Protein AF-A0A7S0EVX2-F1 (afdb_monomer_lite)

Organism: NCBI:txid3032

InterPro domains:
  IPR013178 Histone acetyltransferase Rtt109/CBP [PTHR13808] (60-215)
  IPR013178 Histone acetyltransferase Rtt109/CBP [SM01250] (33-269)
  IPR031162 CBP/p300-type histone acetyltransferase domain [PS51727] (27-275)

Structure (mmCIF, N/CA/C/O backbone):
data_AF-A0A7S0EVX2-F1
#
_entry.id   AF-A0A7S0EVX2-F1
#
loop_
_atom_site.group_PDB
_atom_site.id
_atom_site.type_symbol
_atom_site.label_atom_id
_atom_site.label_alt_id
_atom_site.label_comp_id
_atom_site.label_asym_id
_atom_site.label_entity_id
_atom_site.label_seq_id
_atom_site.pdbx_PDB_ins_code
_atom_site.Cartn_x
_atom_site.Cartn_y
_atom_site.Cartn_z
_atom_site.occupancy
_atom_site.B_iso_or_equiv
_atom_site.auth_seq_id
_atom_site.auth_comp_id
_atom_site.auth_asym_id
_atom_site.auth_atom_id
_atom_site.pdbx_PDB_model_num
ATOM 1 N N . LYS A 1 1 ? 15.874 -19.652 -37.926 1.00 37.00 1 LYS A N 1
ATOM 2 C CA . LYS A 1 1 ? 15.118 -20.770 -37.304 1.00 37.00 1 LYS A CA 1
ATOM 3 C C . LYS A 1 1 ? 14.404 -20.231 -36.066 1.00 37.00 1 LYS A C 1
ATOM 5 O O . LYS A 1 1 ? 15.069 -19.951 -35.083 1.00 37.00 1 LYS A O 1
ATOM 10 N N . ARG A 1 2 ? 13.091 -19.976 -36.152 1.00 30.05 2 ARG A N 1
ATOM 11 C CA . ARG A 1 2 ? 12.267 -19.495 -35.028 1.00 30.05 2 ARG A CA 1
ATOM 12 C C . ARG A 1 2 ? 12.123 -20.627 -34.003 1.00 30.05 2 ARG A C 1
ATOM 14 O O . ARG A 1 2 ? 11.547 -21.658 -34.340 1.00 30.05 2 ARG A O 1
ATOM 21 N N . GLN A 1 3 ? 12.666 -20.455 -32.800 1.00 27.97 3 GLN A N 1
ATOM 22 C CA . GLN A 1 3 ? 12.359 -21.327 -31.665 1.00 27.97 3 GLN A CA 1
ATOM 23 C C . GLN A 1 3 ? 10.925 -21.026 -31.219 1.00 27.97 3 GLN A C 1
ATOM 25 O O . GLN A 1 3 ? 10.589 -19.882 -30.921 1.00 27.97 3 GLN A O 1
ATOM 30 N N . ARG A 1 4 ? 10.064 -22.046 -31.266 1.00 27.59 4 ARG A N 1
ATOM 31 C CA . ARG A 1 4 ? 8.703 -21.980 -30.729 1.00 27.59 4 ARG A CA 1
ATOM 32 C C . ARG A 1 4 ? 8.799 -21.914 -29.206 1.00 27.59 4 ARG A C 1
ATOM 34 O O . ARG A 1 4 ? 9.566 -22.672 -28.618 1.00 27.59 4 ARG A O 1
ATOM 41 N N . LEU A 1 5 ? 8.031 -21.011 -28.601 1.00 30.50 5 LEU A N 1
ATOM 42 C CA . LEU A 1 5 ? 7.776 -21.011 -27.162 1.00 30.50 5 LEU A CA 1
ATOM 43 C C . LEU A 1 5 ? 7.076 -22.331 -26.779 1.00 30.50 5 LEU A C 1
ATOM 45 O O . LEU A 1 5 ? 6.284 -22.828 -27.589 1.00 30.50 5 LEU A O 1
ATOM 49 N N . PRO A 1 6 ? 7.367 -22.916 -25.603 1.00 30.80 6 PRO A N 1
ATOM 50 C CA . PRO A 1 6 ? 6.694 -24.124 -25.142 1.00 30.80 6 PRO A CA 1
ATOM 51 C C . PRO A 1 6 ? 5.188 -23.881 -25.034 1.00 30.80 6 PRO A C 1
ATOM 53 O O . PRO A 1 6 ? 4.753 -22.861 -24.507 1.00 30.80 6 PRO A O 1
ATOM 56 N N . SER A 1 7 ? 4.424 -24.818 -25.585 1.00 32.25 7 SER A N 1
ATOM 57 C CA . SER A 1 7 ? 2.967 -24.894 -25.539 1.00 32.25 7 SER A CA 1
ATOM 58 C C . SER A 1 7 ? 2.434 -24.867 -24.107 1.00 32.25 7 SER A C 1
ATOM 60 O O . SER A 1 7 ? 2.988 -25.550 -23.247 1.00 32.25 7 SER A O 1
ATOM 62 N N . ASP A 1 8 ? 1.333 -24.140 -23.900 1.00 32.94 8 ASP A N 1
ATOM 63 C CA . ASP A 1 8 ? 0.489 -24.195 -22.705 1.00 32.94 8 ASP A CA 1
ATOM 64 C C . ASP A 1 8 ? 0.098 -25.649 -22.395 1.00 32.94 8 ASP A C 1
ATOM 66 O O . ASP A 1 8 ? -0.788 -26.220 -23.035 1.00 32.94 8 ASP A O 1
ATOM 70 N N . ASP A 1 9 ? 0.780 -26.262 -21.428 1.00 27.56 9 ASP A N 1
ATOM 71 C CA . ASP A 1 9 ? 0.392 -27.545 -20.851 1.00 27.56 9 ASP A CA 1
ATOM 72 C C . ASP A 1 9 ? -0.668 -27.285 -19.759 1.00 27.56 9 ASP A C 1
ATOM 74 O O . ASP A 1 9 ? -0.360 -26.648 -18.745 1.00 27.56 9 ASP A O 1
ATOM 78 N N . PRO A 1 10 ? -1.925 -27.745 -19.919 1.00 28.47 10 PRO A N 1
ATOM 79 C CA . PRO A 1 10 ? -3.000 -27.477 -18.963 1.00 28.47 10 PRO A CA 1
ATOM 80 C C . PRO A 1 10 ? -2.858 -28.235 -17.632 1.00 28.47 10 PRO A C 1
ATOM 82 O O . PRO A 1 10 ? -3.713 -28.084 -16.755 1.00 28.47 10 PRO A O 1
ATOM 85 N N . SER A 1 11 ? -1.830 -29.075 -17.472 1.00 26.28 11 SER A N 1
ATOM 86 C CA . SER A 1 11 ? -1.696 -30.012 -16.350 1.00 26.28 11 SER A CA 1
ATOM 87 C C . SER A 1 11 ? -1.104 -29.422 -15.059 1.00 26.28 11 SER A C 1
ATOM 89 O O . SER A 1 11 ? -1.197 -30.052 -14.006 1.00 26.28 11 SER A O 1
ATOM 91 N N . HIS A 1 12 ? -0.609 -28.179 -15.062 1.00 31.12 12 HIS A N 1
ATOM 92 C CA . HIS A 1 12 ? -0.180 -27.477 -13.842 1.00 31.12 12 HIS A CA 1
ATOM 93 C C . HIS A 1 12 ? -1.280 -26.576 -13.251 1.00 31.12 12 HIS A C 1
ATOM 95 O O . HIS A 1 12 ? -1.115 -25.370 -13.080 1.00 31.12 12 HIS A O 1
ATOM 101 N N . ARG A 1 13 ? -2.420 -27.168 -12.875 1.00 33.56 13 ARG A N 1
ATOM 102 C CA . ARG A 1 13 ? -3.325 -26.556 -11.889 1.00 33.56 13 ARG A CA 1
ATOM 103 C C . ARG A 1 13 ? -2.945 -27.069 -10.506 1.00 33.56 13 ARG A C 1
ATOM 105 O O . ARG A 1 13 ? -3.202 -28.222 -10.177 1.00 33.56 13 ARG A O 1
ATOM 112 N N . THR A 1 14 ? -2.321 -26.218 -9.699 1.00 31.89 14 THR A N 1
ATOM 113 C CA . THR A 1 14 ? -2.089 -26.499 -8.278 1.00 31.89 14 THR A CA 1
ATOM 114 C C . THR A 1 14 ? -3.432 -26.720 -7.567 1.00 31.89 14 THR A C 1
ATOM 116 O O . THR A 1 14 ? -4.308 -25.854 -7.674 1.00 31.89 14 THR A O 1
ATOM 119 N N . PRO A 1 15 ? -3.625 -27.840 -6.848 1.00 33.22 15 PRO A N 1
ATOM 120 C CA . PRO A 1 15 ? -4.782 -28.030 -5.987 1.00 33.22 15 PRO A CA 1
ATOM 121 C C . PRO A 1 15 ? -4.615 -27.148 -4.738 1.00 33.22 15 PRO A C 1
ATOM 123 O O . PRO A 1 15 ? -3.497 -26.964 -4.268 1.00 33.22 15 PRO A O 1
ATOM 126 N N . HIS A 1 16 ? -5.730 -26.635 -4.208 1.00 34.50 16 HIS A N 1
ATOM 127 C CA . HIS A 1 16 ? -5.878 -25.771 -3.019 1.00 34.50 16 HIS A CA 1
ATOM 128 C C . HIS A 1 16 ? -5.949 -24.245 -3.260 1.00 34.50 16 HIS A C 1
ATOM 130 O O . HIS A 1 16 ? -4.947 -23.543 -3.324 1.00 34.50 16 HIS A O 1
ATOM 136 N N . GLY A 1 17 ? -7.195 -23.741 -3.253 1.00 35.72 17 GLY A N 1
ATOM 137 C CA . GLY A 1 17 ? -7.617 -22.716 -2.285 1.00 35.72 17 GLY A CA 1
ATOM 138 C C . GLY A 1 17 ? -7.519 -21.239 -2.683 1.00 35.72 17 GLY A C 1
ATOM 139 O O . GLY A 1 17 ? -6.587 -20.563 -2.270 1.00 35.72 17 GLY A O 1
ATOM 140 N N . VAL A 1 18 ? -8.584 -20.740 -3.329 1.00 36.38 18 VAL A N 1
ATOM 141 C CA . VAL A 1 18 ? -8.911 -19.331 -3.665 1.00 36.38 18 VAL A CA 1
ATOM 142 C C . VAL A 1 18 ? -8.008 -18.698 -4.741 1.00 36.38 18 VAL A C 1
ATOM 144 O O . VAL A 1 18 ? -6.785 -18.775 -4.644 1.00 36.38 18 VAL A O 1
ATOM 147 N N . PRO A 1 19 ? -8.576 -18.072 -5.796 1.00 30.08 19 PRO A N 1
ATOM 148 C CA . PRO A 1 19 ? -7.774 -17.539 -6.893 1.00 30.08 19 PRO A CA 1
ATOM 149 C C . PRO A 1 19 ? -6.828 -16.428 -6.391 1.00 30.08 19 PRO A C 1
ATOM 151 O O . PRO A 1 19 ? -7.176 -15.733 -5.429 1.00 30.08 19 PRO A O 1
ATOM 154 N N . PRO A 1 20 ? -5.685 -16.169 -7.067 1.00 44.50 20 PRO A N 1
ATOM 155 C CA . PRO A 1 20 ? -5.014 -14.857 -6.961 1.00 44.50 20 PRO A CA 1
ATOM 156 C C . PRO A 1 20 ? -6.053 -13.755 -7.207 1.00 44.50 20 PRO A C 1
ATOM 158 O O . PRO A 1 20 ? -7.082 -14.114 -7.767 1.00 44.50 20 PRO A O 1
ATOM 161 N N . VAL A 1 21 ? -5.824 -12.479 -6.823 1.00 50.66 21 VAL A N 1
ATOM 162 C CA . VAL A 1 21 ? -6.775 -11.351 -7.047 1.00 50.66 21 VAL A CA 1
ATOM 163 C C . VAL A 1 21 ? -7.643 -11.662 -8.256 1.00 50.66 21 VAL A C 1
ATOM 165 O O . VAL A 1 21 ? -7.112 -11.712 -9.369 1.00 50.66 21 VAL A O 1
ATOM 168 N N . SER A 1 22 ? -8.896 -12.066 -8.013 1.00 47.53 22 SER A N 1
ATOM 169 C CA . SER A 1 22 ? -9.538 -12.930 -9.001 1.00 47.53 22 SER A CA 1
ATOM 170 C C . SER A 1 22 ? -9.653 -12.164 -10.304 1.00 47.53 22 SER A C 1
ATOM 172 O O . SER A 1 22 ? -9.879 -10.950 -10.304 1.00 47.53 22 SER A O 1
ATOM 174 N N . ASP A 1 23 ? -9.514 -12.857 -11.431 1.00 44.56 23 ASP A N 1
ATOM 175 C CA . ASP A 1 23 ? -9.816 -12.239 -12.718 1.00 44.56 23 ASP A CA 1
ATOM 176 C C . ASP A 1 23 ? -11.206 -11.596 -12.702 1.00 44.56 23 ASP A C 1
ATOM 178 O O . ASP A 1 23 ? -11.397 -10.624 -13.415 1.00 44.56 23 ASP A O 1
ATOM 182 N N . ALA A 1 24 ? -12.126 -12.056 -11.842 1.00 45.56 24 ALA A N 1
ATOM 183 C CA . ALA A 1 24 ? -13.415 -11.431 -11.563 1.00 45.56 24 ALA A CA 1
ATOM 184 C C . ALA A 1 24 ? -13.309 -10.092 -10.800 1.00 45.56 24 ALA A C 1
ATOM 186 O O . ALA A 1 24 ? -13.970 -9.132 -11.191 1.00 45.56 24 ALA A O 1
ATOM 187 N N . ASP A 1 25 ? -12.452 -9.974 -9.785 1.00 50.94 25 ASP A N 1
ATOM 188 C CA . ASP A 1 25 ? -12.228 -8.732 -9.022 1.00 50.94 25 ASP A CA 1
ATOM 189 C C . ASP A 1 25 ? -11.557 -7.644 -9.859 1.00 50.94 25 ASP A C 1
ATOM 191 O O . ASP A 1 25 ? -11.891 -6.462 -9.763 1.00 50.94 25 ASP A O 1
ATOM 195 N N . LEU A 1 26 ? -10.624 -8.057 -10.717 1.00 50.12 26 LEU A N 1
ATOM 196 C CA . LEU A 1 26 ? -10.004 -7.186 -11.703 1.00 50.12 26 LEU A CA 1
ATOM 197 C C . LEU A 1 26 ? -10.787 -7.157 -13.012 1.00 50.12 26 LEU A C 1
ATOM 199 O O . LEU A 1 26 ? -10.399 -6.394 -13.879 1.00 50.12 26 LEU A O 1
ATOM 203 N N . SER A 1 27 ? -11.871 -7.918 -13.203 1.00 50.50 27 SER A N 1
ATOM 204 C CA . SER A 1 27 ? -12.570 -7.986 -14.502 1.00 50.50 27 SER A CA 1
ATOM 205 C C . SER A 1 27 ? -13.135 -6.627 -14.896 1.00 50.50 27 SER A C 1
ATOM 207 O O . SER A 1 27 ? -12.994 -6.214 -16.045 1.00 50.50 27 SER A O 1
ATOM 209 N N . GLY A 1 28 ? -13.699 -5.896 -13.927 1.00 50.41 28 GLY A N 1
ATOM 210 C CA . GLY A 1 28 ? -14.176 -4.526 -14.105 1.00 50.41 28 GLY A CA 1
ATOM 211 C C . GLY A 1 28 ? -13.035 -3.573 -14.453 1.00 50.41 28 GLY A C 1
ATOM 212 O O . GLY A 1 28 ? -13.134 -2.835 -15.430 1.00 50.41 28 GLY A O 1
ATOM 213 N N . ALA A 1 29 ? -11.914 -3.669 -13.731 1.00 51.09 29 ALA A N 1
ATOM 214 C CA . ALA A 1 29 ? -10.707 -2.886 -13.985 1.00 51.09 29 ALA A CA 1
ATOM 215 C C . ALA A 1 29 ? -10.064 -3.218 -15.346 1.00 51.09 29 ALA A C 1
ATOM 217 O O . ALA A 1 29 ? -9.725 -2.323 -16.107 1.00 51.09 29 ALA A O 1
ATOM 218 N N . LYS A 1 30 ? -9.951 -4.497 -15.705 1.00 57.44 30 LYS A N 1
ATOM 219 C CA . LYS A 1 30 ? -9.418 -5.003 -16.976 1.00 57.44 30 LYS A CA 1
ATOM 220 C C . LYS A 1 30 ? -10.310 -4.571 -18.136 1.00 57.44 30 LYS A C 1
ATOM 222 O O . LYS A 1 30 ? -9.799 -4.044 -19.115 1.00 57.44 30 LYS A O 1
ATOM 227 N N . LYS A 1 31 ? -11.636 -4.692 -18.014 1.00 54.28 31 LYS A N 1
ATOM 228 C CA . LYS A 1 31 ? -12.598 -4.199 -19.016 1.00 54.28 31 LYS A CA 1
ATOM 229 C C . LYS A 1 31 ? -12.508 -2.676 -19.185 1.00 54.28 31 LYS A C 1
ATOM 231 O O . LYS A 1 31 ? -12.504 -2.194 -20.314 1.00 54.28 31 LYS A O 1
ATOM 236 N N . ALA A 1 32 ? -12.362 -1.939 -18.083 1.00 48.59 32 ALA A N 1
ATOM 237 C CA . ALA A 1 32 ? -12.129 -0.493 -18.065 1.00 48.59 32 ALA A CA 1
ATOM 238 C C . ALA A 1 32 ? -10.792 -0.083 -18.720 1.00 48.59 32 ALA A C 1
ATOM 240 O O . ALA A 1 32 ? -10.725 0.935 -19.406 1.00 48.59 32 ALA A O 1
ATOM 241 N N . LEU A 1 33 ? -9.738 -0.885 -18.550 1.00 54.66 33 LEU A N 1
ATOM 242 C CA . LEU A 1 33 ? -8.413 -0.657 -19.134 1.00 54.66 33 LEU A CA 1
ATOM 243 C C . LEU A 1 33 ? -8.339 -1.019 -20.629 1.00 54.66 33 LEU A C 1
ATOM 245 O O . LEU A 1 33 ? -7.633 -0.349 -21.380 1.00 54.66 33 LEU A O 1
ATOM 249 N N . LEU A 1 34 ? -9.072 -2.048 -21.071 1.00 58.62 34 LEU A N 1
ATOM 250 C CA . LEU A 1 34 ? -9.064 -2.553 -22.454 1.00 58.62 34 LEU A CA 1
ATOM 251 C C . LEU A 1 34 ? -9.839 -1.658 -23.443 1.00 58.62 34 LEU A C 1
ATOM 253 O O . LEU A 1 34 ? -9.576 -1.703 -24.642 1.00 58.62 34 LEU A O 1
ATOM 257 N N . GLY A 1 35 ? -10.779 -0.836 -22.963 1.00 53.28 35 GLY A N 1
ATOM 258 C CA . GLY A 1 35 ? -11.747 -0.119 -23.807 1.00 53.28 35 GLY A CA 1
ATOM 259 C C . GLY A 1 35 ? -11.313 1.225 -24.408 1.00 53.28 35 GLY A C 1
ATOM 260 O O . GLY A 1 35 ? -12.115 1.824 -25.111 1.00 53.28 35 GLY A O 1
ATOM 261 N N . ARG A 1 36 ? -10.082 1.707 -24.163 1.00 54.38 36 ARG A N 1
ATOM 262 C CA . ARG A 1 36 ? -9.626 3.087 -24.468 1.00 54.38 36 ARG A CA 1
ATOM 263 C C . ARG A 1 36 ? -10.515 4.157 -23.813 1.00 54.38 36 ARG A C 1
ATOM 265 O O . ARG A 1 36 ? -11.507 4.612 -24.364 1.00 54.38 36 ARG A O 1
ATOM 272 N N . GLY A 1 37 ? -10.120 4.593 -22.620 1.00 62.56 37 GLY A N 1
ATOM 273 C CA . GLY A 1 37 ? -10.817 5.668 -21.910 1.00 62.56 37 GLY A CA 1
ATOM 274 C C . GLY A 1 37 ? -10.415 5.789 -20.449 1.00 62.56 37 GLY A C 1
ATOM 275 O O . GLY A 1 37 ? -11.266 6.071 -19.618 1.00 62.56 37 GLY A O 1
ATOM 276 N N . GLN A 1 38 ? -9.142 5.561 -20.109 1.00 72.00 38 GLN A N 1
ATOM 277 C CA . GLN A 1 38 ? -8.666 5.603 -18.717 1.00 72.00 38 GLN A CA 1
ATOM 278 C C . GLN A 1 38 ? -9.025 6.934 -18.031 1.00 72.00 38 GLN A C 1
ATOM 280 O O . GLN A 1 38 ? -9.419 6.956 -16.867 1.00 72.00 38 GLN A O 1
ATOM 285 N N . ARG A 1 39 ? -8.979 8.040 -18.785 1.00 78.62 39 ARG A N 1
ATOM 286 C CA . ARG A 1 39 ? -9.419 9.366 -18.328 1.00 78.62 39 ARG A CA 1
ATOM 287 C C . ARG A 1 39 ? -10.935 9.476 -18.134 1.00 78.62 39 ARG A C 1
ATOM 289 O O . ARG A 1 39 ? -11.360 10.170 -17.219 1.00 78.62 39 ARG A O 1
ATOM 296 N N . ASN A 1 40 ? -11.719 8.737 -18.919 1.00 78.56 40 ASN A N 1
ATOM 297 C CA . ASN A 1 40 ? -13.186 8.694 -18.867 1.00 78.56 40 ASN A CA 1
ATOM 298 C C . ASN A 1 40 ? -13.720 7.809 -17.730 1.00 78.56 40 ASN A C 1
ATOM 300 O O . ASN A 1 40 ? -14.930 7.748 -17.518 1.00 78.56 40 ASN A O 1
ATOM 304 N N . LEU A 1 41 ? -12.845 7.096 -17.012 1.00 81.75 41 LEU A N 1
ATOM 305 C CA . LEU A 1 41 ? -13.243 6.374 -15.809 1.00 81.75 41 LEU A CA 1
ATOM 306 C C . LEU A 1 41 ? -13.769 7.351 -14.763 1.00 81.75 41 LEU A C 1
ATOM 308 O O . LEU A 1 41 ? -13.255 8.461 -14.633 1.00 81.75 41 LEU A O 1
ATOM 312 N N . PHE A 1 42 ? -14.760 6.903 -13.995 1.00 85.62 42 PHE A N 1
ATOM 313 C CA . PHE A 1 42 ? -15.374 7.698 -12.940 1.00 85.62 42 PHE A CA 1
ATOM 314 C C . PHE A 1 42 ? -14.323 8.301 -11.996 1.00 85.62 42 PHE A C 1
ATOM 316 O O . PHE A 1 42 ? -13.430 7.605 -11.501 1.00 85.62 42 PHE A O 1
ATOM 323 N N . ASP A 1 43 ? -14.447 9.602 -11.733 1.00 91.88 43 ASP A N 1
ATOM 324 C CA . ASP A 1 43 ? -13.600 10.333 -10.792 1.00 91.88 43 ASP A CA 1
ATOM 325 C C . ASP A 1 43 ? -14.026 10.047 -9.354 1.00 91.88 43 ASP A C 1
ATOM 327 O O . ASP A 1 43 ? -14.669 10.846 -8.673 1.00 91.88 43 ASP A O 1
ATOM 331 N N . HIS A 1 44 ? -13.648 8.862 -8.880 1.00 96.00 44 HIS A N 1
ATOM 332 C CA . HIS A 1 44 ? -13.860 8.488 -7.493 1.00 96.00 44 HIS A CA 1
ATOM 333 C C . HIS A 1 44 ? -13.173 9.508 -6.560 1.00 96.00 44 HIS A C 1
ATOM 335 O O . HIS A 1 44 ? -11.999 9.819 -6.781 1.00 96.00 44 HIS A O 1
ATOM 341 N N . PRO A 1 45 ? -13.819 9.971 -5.469 1.00 98.31 45 PRO A N 1
ATOM 342 C CA . PRO A 1 45 ? -13.253 10.980 -4.568 1.00 98.31 45 PRO A CA 1
ATOM 343 C C . PRO A 1 45 ? -11.841 10.662 -4.050 1.00 98.31 45 PRO A C 1
ATOM 345 O O . PRO A 1 45 ? -10.968 11.525 -4.070 1.00 98.31 45 PRO A O 1
ATOM 348 N N . LEU A 1 46 ? -11.582 9.402 -3.670 1.00 98.38 46 LEU A N 1
ATOM 349 C CA . LEU A 1 46 ? -10.229 8.931 -3.336 1.00 98.38 46 LEU A CA 1
ATOM 350 C C . LEU A 1 46 ? -9.248 9.079 -4.515 1.00 98.38 46 LEU A C 1
ATOM 352 O O . LEU A 1 46 ? -8.118 9.492 -4.305 1.00 98.38 46 LEU A O 1
ATOM 356 N N . GLY A 1 47 ? -9.653 8.770 -5.750 1.00 98.12 47 GLY A N 1
ATOM 357 C CA . GLY A 1 47 ? -8.793 8.917 -6.930 1.00 98.12 47 GLY A CA 1
ATOM 358 C C . GLY A 1 47 ? -8.434 10.379 -7.200 1.00 98.12 47 GLY A C 1
ATOM 359 O O . GLY A 1 47 ? -7.268 10.695 -7.424 1.00 98.12 47 GLY A O 1
ATOM 360 N N . VAL A 1 48 ? -9.400 11.293 -7.073 1.00 98.25 48 VAL A N 1
ATOM 361 C CA . VAL A 1 48 ? -9.158 12.744 -7.182 1.00 98.25 48 VAL A CA 1
ATOM 362 C C . VAL A 1 48 ? -8.210 13.228 -6.083 1.00 98.25 48 VAL A C 1
ATOM 364 O O . VAL A 1 48 ? -7.264 13.966 -6.356 1.00 98.25 48 VAL A O 1
ATOM 367 N N . TRP A 1 49 ? -8.429 12.789 -4.843 1.00 98.56 49 TRP A N 1
ATOM 368 C CA . TRP A 1 49 ? -7.559 13.099 -3.710 1.00 98.56 49 TRP A CA 1
ATOM 369 C C . TRP A 1 49 ? -6.120 12.619 -3.938 1.00 98.56 49 TRP A C 1
ATOM 371 O O . TRP A 1 49 ? -5.177 13.404 -3.838 1.00 98.56 49 TRP A O 1
ATOM 381 N N . LEU A 1 50 ? -5.951 11.352 -4.318 1.00 98.62 50 LEU A N 1
ATOM 382 C CA . LEU A 1 50 ? -4.643 10.762 -4.590 1.00 98.62 50 LEU A CA 1
ATOM 383 C C . LEU A 1 50 ? -3.965 11.379 -5.816 1.00 98.62 50 LEU A C 1
ATOM 385 O O . LEU A 1 50 ? -2.746 11.507 -5.823 1.00 98.62 50 LEU A O 1
ATOM 389 N N . THR A 1 51 ? -4.732 11.816 -6.817 1.00 98.50 51 THR A N 1
ATOM 390 C CA . THR A 1 51 ? -4.199 12.570 -7.961 1.00 98.50 51 THR A CA 1
ATOM 391 C C . THR A 1 51 ? -3.544 13.861 -7.491 1.00 98.50 51 THR A C 1
ATOM 393 O O . THR A 1 51 ? -2.398 14.114 -7.845 1.00 98.50 51 THR A O 1
ATOM 396 N N . LYS A 1 52 ? -4.210 14.635 -6.624 1.00 98.50 52 LYS A N 1
ATOM 397 C CA . LYS A 1 52 ? -3.631 15.866 -6.062 1.00 98.50 52 LYS A CA 1
ATOM 398 C C . LYS A 1 52 ? -2.348 15.589 -5.279 1.00 98.50 52 LYS A C 1
ATOM 400 O O . LYS A 1 52 ? -1.391 16.340 -5.415 1.00 98.50 52 LYS A O 1
ATOM 405 N N . LYS A 1 53 ? -2.315 14.510 -4.489 1.00 98.44 53 LYS A N 1
ATOM 406 C CA . LYS A 1 53 ? -1.122 14.103 -3.727 1.00 98.44 53 LYS A CA 1
ATOM 407 C C . LYS A 1 53 ? 0.032 13.703 -4.645 1.00 98.44 53 LYS A C 1
ATOM 409 O O . LYS A 1 53 ? 1.138 14.199 -4.482 1.00 98.44 53 LYS A O 1
ATOM 414 N N . ALA A 1 54 ? -0.228 12.871 -5.649 1.00 98.00 54 ALA A N 1
ATOM 415 C CA . ALA A 1 54 ? 0.781 12.457 -6.619 1.00 98.00 54 ALA A CA 1
ATOM 416 C C . ALA A 1 54 ? 1.318 13.637 -7.452 1.00 98.00 54 ALA A C 1
ATOM 418 O O . ALA A 1 54 ? 2.515 13.712 -7.722 1.00 98.00 54 ALA A O 1
ATOM 419 N N . GLN A 1 55 ? 0.456 14.601 -7.789 1.00 97.69 55 GLN A N 1
ATOM 420 C CA . GLN A 1 55 ? 0.822 15.790 -8.564 1.00 97.69 55 GLN A CA 1
ATOM 421 C C . GLN A 1 55 ? 1.711 16.794 -7.823 1.00 97.69 55 GLN A C 1
ATOM 423 O O . GLN A 1 55 ? 2.301 17.658 -8.464 1.00 97.69 55 GLN A O 1
ATOM 428 N N . GLN A 1 56 ? 1.878 16.649 -6.505 1.00 97.50 56 GLN A N 1
ATOM 429 C CA . GLN A 1 56 ? 2.911 17.372 -5.755 1.00 97.50 56 GLN A CA 1
ATOM 430 C C . GLN A 1 56 ? 4.325 16.872 -6.084 1.00 97.50 56 GLN A C 1
ATOM 432 O O . GLN A 1 56 ? 5.291 17.594 -5.861 1.00 97.50 56 GLN A O 1
ATOM 437 N N . ILE A 1 57 ? 4.442 15.647 -6.608 1.00 97.69 57 ILE A N 1
ATOM 438 C CA . ILE A 1 57 ? 5.710 15.041 -7.027 1.00 97.69 57 ILE A CA 1
ATOM 439 C C . ILE A 1 57 ? 5.912 15.218 -8.530 1.00 97.69 57 ILE A C 1
ATOM 441 O O . ILE A 1 57 ? 6.983 15.630 -8.964 1.00 97.69 57 ILE A O 1
ATOM 445 N N . THR A 1 58 ? 4.887 14.912 -9.330 1.00 95.25 58 THR A N 1
ATOM 446 C CA . THR A 1 58 ? 4.957 15.021 -10.791 1.00 95.25 58 THR A CA 1
ATOM 447 C C . THR A 1 58 ? 3.602 15.338 -11.403 1.00 95.25 58 THR A C 1
ATOM 449 O O . THR A 1 58 ? 2.603 14.682 -11.122 1.00 95.25 58 THR A O 1
ATOM 452 N N . SER A 1 59 ? 3.548 16.319 -12.302 1.00 93.62 59 SER A N 1
ATOM 453 C CA . SER A 1 59 ? 2.314 16.686 -13.012 1.00 93.62 59 SER A CA 1
ATOM 454 C C . SER A 1 59 ? 1.877 15.642 -14.048 1.00 93.62 59 SER A C 1
ATOM 456 O O . SER A 1 59 ? 0.755 15.697 -14.549 1.00 93.62 59 SER A O 1
ATOM 458 N N . SER A 1 60 ? 2.739 14.669 -14.358 1.00 93.25 60 SER A N 1
ATOM 459 C CA . SER A 1 60 ? 2.538 13.690 -15.432 1.00 93.25 60 SER A CA 1
ATOM 460 C C . SER A 1 60 ? 1.785 12.438 -14.979 1.00 93.25 60 SER A C 1
ATOM 462 O O . SER A 1 60 ? 1.967 11.373 -15.565 1.00 93.25 60 SER A O 1
ATOM 464 N N . VAL A 1 61 ? 0.952 12.525 -13.939 1.00 95.31 61 VAL A N 1
ATOM 465 C CA . VAL A 1 61 ? 0.161 11.387 -13.450 1.00 95.31 61 VAL A CA 1
ATOM 466 C C . VAL A 1 61 ? -1.265 11.767 -13.058 1.00 95.31 61 VAL A C 1
ATOM 468 O O . VAL A 1 61 ? -1.551 12.902 -12.666 1.00 95.31 61 VAL A O 1
ATOM 471 N N . PHE A 1 62 ? -2.158 10.780 -13.116 1.00 95.94 62 PHE A N 1
ATOM 472 C CA . PHE A 1 62 ? -3.470 10.805 -12.469 1.00 95.94 62 PHE A CA 1
ATOM 473 C C . PHE A 1 62 ? -3.815 9.433 -11.890 1.00 95.94 62 PHE A C 1
ATOM 475 O O . PHE A 1 62 ? -3.231 8.415 -12.258 1.00 95.94 62 PHE A O 1
ATOM 482 N N . VAL A 1 63 ? -4.768 9.396 -10.963 1.00 96.88 63 VAL A N 1
ATOM 483 C CA . VAL A 1 63 ? -5.113 8.200 -10.190 1.00 96.88 63 VAL A CA 1
ATOM 484 C C . VAL A 1 63 ? -6.591 7.885 -10.357 1.00 96.88 63 VAL A C 1
ATOM 486 O O . VAL A 1 63 ? -7.439 8.764 -10.207 1.00 96.88 63 VAL A O 1
ATOM 489 N N . LYS A 1 64 ? -6.923 6.616 -10.611 1.00 94.69 64 LYS A N 1
ATOM 490 C CA . LYS A 1 64 ? -8.313 6.140 -10.641 1.00 94.69 64 LYS A CA 1
ATOM 491 C C . LYS A 1 64 ? -8.509 4.991 -9.665 1.00 94.69 64 LYS A C 1
ATOM 493 O O . LYS A 1 64 ? -7.681 4.086 -9.571 1.00 94.69 64 LYS A O 1
ATOM 498 N N . VAL A 1 65 ? -9.649 5.008 -8.982 1.00 93.81 65 VAL A N 1
ATOM 499 C CA . VAL A 1 65 ? -10.169 3.827 -8.288 1.00 93.81 65 VAL A CA 1
ATOM 500 C C . VAL A 1 65 ? -10.967 3.038 -9.317 1.00 93.81 65 VAL A C 1
ATOM 502 O O . VAL A 1 65 ? -12.032 3.471 -9.746 1.00 93.81 65 VAL A O 1
ATOM 505 N N . VAL A 1 66 ? -10.408 1.921 -9.767 1.00 89.31 66 VAL A N 1
ATOM 506 C CA . VAL A 1 66 ? -10.955 1.107 -10.865 1.00 89.31 66 VAL A CA 1
ATOM 507 C C . VAL A 1 66 ? -11.849 -0.032 -10.376 1.00 89.31 66 VAL A C 1
ATOM 509 O O . VAL A 1 66 ? -12.543 -0.654 -11.175 1.00 89.31 66 VAL A O 1
ATOM 512 N N . ALA A 1 67 ? -11.853 -0.285 -9.068 1.00 87.94 67 ALA A N 1
ATOM 513 C CA . ALA A 1 67 ? -12.830 -1.122 -8.386 1.00 87.94 67 ALA A CA 1
ATOM 514 C C . ALA A 1 67 ? -13.053 -0.582 -6.968 1.00 87.94 67 ALA A C 1
ATOM 516 O O . ALA A 1 67 ? -12.082 -0.261 -6.285 1.00 87.94 67 ALA A O 1
ATOM 517 N N . ASP A 1 68 ? -14.312 -0.507 -6.538 1.00 91.25 68 ASP A N 1
ATOM 518 C CA . ASP A 1 68 ? -14.734 -0.262 -5.155 1.00 91.25 68 ASP A CA 1
ATOM 519 C C . ASP A 1 68 ? -15.903 -1.209 -4.862 1.00 91.25 68 ASP A C 1
ATOM 521 O O . ASP A 1 68 ? -17.027 -0.989 -5.316 1.00 91.25 68 ASP A O 1
ATOM 525 N N . VAL A 1 69 ? -15.609 -2.335 -4.212 1.00 89.31 69 VAL A N 1
ATOM 526 C CA . VAL A 1 69 ? -16.527 -3.477 -4.120 1.00 89.31 69 VAL A CA 1
ATOM 527 C C . VAL A 1 69 ? -16.650 -3.929 -2.676 1.00 89.31 69 VAL A C 1
ATOM 529 O O . VAL A 1 69 ? -15.652 -4.157 -1.999 1.00 89.31 69 VAL A O 1
ATOM 532 N N . GLN A 1 70 ? -17.879 -4.121 -2.207 1.00 90.06 70 GLN A N 1
ATOM 533 C CA . GLN A 1 70 ? -18.125 -4.754 -0.918 1.00 90.06 70 GLN A CA 1
ATOM 534 C C . GLN A 1 70 ? -18.038 -6.278 -1.051 1.00 90.06 70 GLN A C 1
ATOM 536 O O . GLN A 1 70 ? -18.714 -6.880 -1.883 1.00 90.06 70 GLN A O 1
ATOM 541 N N . LYS A 1 71 ? -17.224 -6.903 -0.204 1.00 87.50 71 LYS A N 1
ATOM 542 C CA . LYS A 1 71 ? -17.054 -8.352 -0.100 1.00 87.50 71 LYS A CA 1
ATOM 543 C C . LYS A 1 71 ? -17.468 -8.840 1.283 1.00 87.50 71 LYS A C 1
ATOM 545 O O . LYS A 1 71 ? -17.681 -8.051 2.201 1.00 87.50 71 LYS A O 1
ATOM 550 N N . LYS A 1 72 ? -17.593 -10.158 1.421 1.00 85.25 72 LYS A N 1
ATOM 551 C CA . LYS A 1 72 ? -17.781 -10.841 2.703 1.00 85.25 72 LYS A CA 1
ATOM 552 C C . LYS A 1 72 ? -16.613 -11.779 2.936 1.00 85.25 72 LYS A C 1
ATOM 554 O O . LYS A 1 72 ? -16.148 -12.415 1.990 1.00 85.25 72 LYS A O 1
ATOM 559 N N . THR A 1 73 ? -16.147 -11.867 4.174 1.00 79.31 73 THR A N 1
ATOM 560 C CA . THR A 1 73 ? -15.136 -12.859 4.538 1.00 79.31 73 THR A CA 1
ATOM 561 C C . THR A 1 73 ? -15.688 -14.269 4.334 1.00 79.31 73 THR A C 1
ATOM 563 O O . THR A 1 73 ? -16.843 -14.553 4.657 1.00 79.31 73 THR A O 1
ATOM 566 N N . GLN A 1 74 ? -14.864 -15.145 3.760 1.00 69.19 74 GLN A N 1
ATOM 567 C CA . GLN A 1 74 ? -15.161 -16.565 3.584 1.00 69.19 74 GLN A CA 1
ATOM 568 C C . GLN A 1 74 ? -14.111 -17.349 4.365 1.00 69.19 74 GLN A C 1
ATOM 570 O O . GLN A 1 74 ? -13.046 -17.665 3.841 1.00 69.19 74 GLN A O 1
ATOM 575 N N . GLN A 1 75 ? -14.381 -17.587 5.646 1.00 66.00 75 GLN A N 1
ATOM 576 C CA . GLN A 1 75 ? -13.522 -18.400 6.497 1.00 66.00 75 GLN A CA 1
ATOM 577 C C . GLN A 1 75 ? -14.400 -19.377 7.273 1.00 66.00 75 GLN A C 1
ATOM 579 O O . GLN A 1 75 ? -15.321 -18.965 7.979 1.00 66.00 75 GLN A O 1
ATOM 584 N N . GLU A 1 76 ? -14.148 -20.672 7.093 1.00 58.69 76 GLU A N 1
ATOM 585 C CA . GLU A 1 76 ? -14.898 -21.723 7.777 1.00 58.69 76 GLU A CA 1
ATOM 586 C C . GLU A 1 76 ? -14.781 -21.557 9.299 1.00 58.69 76 GLU A C 1
ATOM 588 O O . GLU A 1 76 ? -13.703 -21.290 9.830 1.00 58.69 76 GLU A O 1
ATOM 593 N N . GLY A 1 77 ? -15.911 -21.671 10.002 1.00 61.12 77 GLY A N 1
ATOM 594 C CA . GLY A 1 77 ? -15.971 -21.548 11.462 1.00 61.12 77 GLY A CA 1
ATOM 595 C C . GLY A 1 77 ? -15.952 -20.117 12.018 1.00 61.12 77 GLY A C 1
ATOM 596 O O . GLY A 1 77 ? -16.032 -19.957 13.234 1.00 61.12 77 GLY A O 1
ATOM 597 N N . ILE A 1 78 ? -15.894 -19.075 11.177 1.00 66.31 78 ILE A N 1
ATOM 598 C CA . ILE A 1 78 ? -15.962 -17.666 11.604 1.00 66.31 78 ILE A CA 1
ATOM 599 C C . ILE A 1 78 ? -17.173 -16.988 10.961 1.00 66.31 78 ILE A C 1
ATOM 601 O O . ILE A 1 78 ? -17.430 -17.138 9.768 1.00 66.31 78 ILE A O 1
ATOM 605 N N . ALA A 1 79 ? -17.918 -16.205 11.746 1.00 71.88 79 ALA A N 1
ATOM 606 C CA . ALA A 1 79 ? -19.041 -15.430 11.230 1.00 71.88 79 ALA A CA 1
ATOM 607 C C . ALA A 1 79 ? -18.582 -14.487 10.100 1.00 71.88 79 ALA A C 1
ATOM 609 O O . ALA A 1 79 ? -17.692 -13.645 10.282 1.00 71.88 79 ALA A O 1
ATOM 610 N N . SER A 1 80 ? -19.208 -14.628 8.927 1.00 79.44 80 SER A N 1
ATOM 611 C CA . SER A 1 80 ? -18.915 -13.780 7.773 1.00 79.44 80 SER A CA 1
ATOM 612 C C . SER A 1 80 ? -19.235 -12.326 8.102 1.00 79.44 80 SER A C 1
ATOM 614 O O . SER A 1 80 ? -20.314 -12.036 8.621 1.00 79.44 80 SER A O 1
ATOM 616 N N . HIS A 1 81 ? -18.349 -11.409 7.743 1.00 82.81 81 HIS A N 1
ATOM 617 C CA . HIS A 1 81 ? -18.576 -9.975 7.894 1.00 82.81 81 HIS A CA 1
ATOM 618 C C . HIS A 1 81 ? -18.175 -9.237 6.625 1.00 82.81 81 HIS A C 1
ATOM 620 O O . HIS A 1 81 ? -17.375 -9.728 5.823 1.00 82.81 81 HIS A O 1
ATOM 626 N N . ALA A 1 82 ? -18.782 -8.071 6.423 1.00 90.12 82 ALA A N 1
ATOM 627 C CA . ALA A 1 82 ? -18.521 -7.256 5.256 1.00 90.12 82 ALA A CA 1
ATOM 628 C C . ALA A 1 82 ? -17.198 -6.495 5.395 1.00 90.12 82 ALA A C 1
ATOM 630 O O . ALA A 1 82 ? -16.805 -6.076 6.483 1.00 90.12 82 ALA A O 1
ATOM 631 N N . TYR A 1 83 ? -16.530 -6.305 4.268 1.00 92.25 83 TYR A N 1
ATOM 632 C CA . TYR A 1 83 ? -15.394 -5.406 4.121 1.00 92.25 83 TYR A CA 1
ATOM 633 C C . TYR A 1 83 ? -15.400 -4.847 2.700 1.00 92.25 83 TYR A C 1
ATOM 635 O O . TYR A 1 83 ? -16.058 -5.390 1.810 1.00 92.25 83 TYR A O 1
ATOM 643 N N . ARG A 1 84 ? -14.709 -3.736 2.474 1.00 93.81 84 ARG A N 1
ATOM 644 C CA . ARG A 1 84 ? -14.672 -3.067 1.171 1.00 93.81 84 ARG A CA 1
ATOM 645 C C . ARG A 1 84 ? -13.293 -3.214 0.549 1.00 93.81 84 ARG A C 1
ATOM 647 O O . ARG A 1 84 ? -12.286 -2.955 1.193 1.00 93.81 84 ARG A O 1
ATOM 654 N N . CYS A 1 85 ? -13.250 -3.643 -0.700 1.00 92.38 85 CYS A N 1
ATOM 655 C CA . CYS A 1 85 ? -12.037 -3.781 -1.487 1.00 92.38 85 CYS A CA 1
ATOM 656 C C . CYS A 1 85 ? -11.919 -2.619 -2.459 1.00 92.38 85 CYS A C 1
ATOM 658 O O . CYS A 1 85 ? -12.888 -2.327 -3.165 1.00 92.38 85 CYS A O 1
ATOM 660 N N . LYS A 1 86 ? -10.729 -2.026 -2.571 1.00 93.56 86 LYS A N 1
ATOM 661 C CA . LYS A 1 86 ? -10.452 -1.032 -3.612 1.00 93.56 86 LYS A CA 1
ATOM 662 C C . LYS A 1 86 ? -9.231 -1.404 -4.427 1.00 93.56 86 LYS A C 1
ATOM 664 O O . LYS A 1 86 ? -8.193 -1.740 -3.867 1.00 93.56 86 LYS A O 1
ATOM 669 N N . ALA A 1 87 ? -9.354 -1.293 -5.746 1.00 91.31 87 ALA A N 1
ATOM 670 C CA . ALA A 1 87 ? -8.228 -1.333 -6.670 1.00 91.31 87 ALA A CA 1
ATOM 671 C C . ALA A 1 87 ? -7.960 0.082 -7.181 1.00 91.31 87 ALA A C 1
ATOM 673 O O . ALA A 1 87 ? -8.838 0.718 -7.768 1.00 91.31 87 ALA A O 1
ATOM 674 N N . VAL A 1 88 ? -6.749 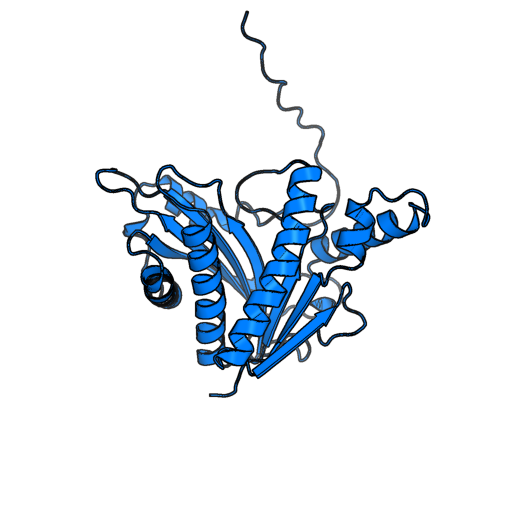0.574 -6.949 1.00 94.44 88 VAL A N 1
ATOM 675 C CA . VAL A 1 88 ? -6.307 1.924 -7.294 1.00 94.44 88 VAL A CA 1
ATOM 676 C C . VAL A 1 88 ? -5.159 1.816 -8.283 1.00 94.44 88 VAL A C 1
ATOM 678 O O . VAL A 1 88 ? -4.178 1.127 -8.017 1.00 94.44 88 VAL A O 1
ATOM 681 N N . LEU A 1 89 ? -5.273 2.503 -9.416 1.00 94.12 89 LEU A N 1
ATOM 682 C CA . LEU A 1 89 ? -4.235 2.548 -10.440 1.00 94.12 89 LEU A CA 1
ATOM 683 C C . LEU A 1 89 ? -3.766 3.982 -10.648 1.00 94.12 89 LEU A C 1
ATOM 685 O O . LEU A 1 89 ? -4.582 4.902 -10.742 1.00 94.12 89 LEU A O 1
ATOM 689 N N . VAL A 1 90 ? -2.452 4.148 -10.748 1.00 95.50 90 VAL A N 1
ATOM 690 C CA . VAL A 1 90 ? -1.812 5.396 -11.159 1.00 95.50 90 VAL A CA 1
ATOM 691 C C . VAL A 1 90 ? -1.438 5.270 -12.625 1.00 95.50 90 VAL A C 1
ATOM 693 O O . VAL A 1 90 ? -0.781 4.309 -13.034 1.00 95.50 90 VAL A O 1
ATOM 696 N N . PHE A 1 91 ? -1.862 6.251 -13.404 1.00 93.69 91 PHE A N 1
ATOM 697 C CA . PHE A 1 91 ? -1.603 6.356 -14.826 1.00 93.69 91 PHE A CA 1
ATOM 698 C C . PHE A 1 91 ? -0.588 7.459 -15.069 1.00 93.69 91 PHE A C 1
ATOM 700 O O . PHE A 1 91 ? -0.773 8.584 -14.606 1.00 93.69 91 PHE A O 1
ATOM 707 N N . ARG A 1 92 ? 0.473 7.133 -15.803 1.00 92.06 92 ARG A N 1
ATOM 708 C CA . ARG A 1 92 ? 1.464 8.077 -16.303 1.00 92.06 92 ARG A CA 1
ATOM 709 C C . ARG A 1 92 ? 1.022 8.628 -17.653 1.00 92.06 92 ARG A C 1
ATOM 711 O O . ARG A 1 92 ? 0.765 7.869 -18.590 1.00 92.06 92 ARG A O 1
ATOM 718 N N . CYS A 1 93 ? 0.985 9.948 -17.734 1.00 91.62 93 CYS A N 1
ATOM 719 C CA . CYS A 1 93 ? 0.749 10.718 -18.941 1.00 91.62 93 CYS A CA 1
ATOM 720 C C . CYS A 1 93 ? 2.061 10.896 -19.705 1.00 91.62 93 CYS A C 1
ATOM 722 O O . CYS A 1 93 ? 3.072 11.291 -19.124 1.00 91.62 93 CYS A O 1
ATOM 724 N N . PHE A 1 94 ? 2.030 10.687 -21.019 1.00 85.06 94 PHE A N 1
ATOM 725 C CA . PHE A 1 94 ? 3.161 10.988 -21.896 1.00 85.06 94 PHE A CA 1
ATOM 726 C C . PHE A 1 94 ? 2.780 12.135 -22.833 1.00 85.06 94 PHE A C 1
ATOM 728 O O . PHE A 1 94 ? 1.797 12.003 -23.571 1.00 85.06 94 PHE A O 1
ATOM 735 N N . PRO A 1 95 ? 3.520 13.259 -22.830 1.00 77.94 95 PRO A N 1
ATOM 736 C CA . PRO A 1 95 ? 3.278 14.351 -23.765 1.00 77.94 95 PRO A CA 1
ATOM 737 C C . PRO A 1 95 ? 3.255 13.848 -25.215 1.00 77.94 95 PRO A C 1
ATOM 739 O O . PRO A 1 95 ? 4.148 13.116 -25.635 1.00 77.94 95 PRO A O 1
ATOM 742 N N . GLY A 1 96 ? 2.216 14.211 -25.972 1.00 74.06 96 GLY A N 1
ATOM 743 C CA . GLY A 1 96 ? 2.054 13.800 -27.373 1.00 74.06 96 GLY A CA 1
ATOM 744 C C . GLY A 1 96 ? 1.619 12.343 -27.597 1.00 74.06 96 GLY A C 1
ATOM 745 O O . GLY A 1 96 ? 1.451 11.943 -28.746 1.00 74.06 96 GLY A O 1
ATOM 746 N N . SER A 1 97 ? 1.402 11.550 -26.540 1.00 78.50 97 SER A N 1
ATOM 747 C CA . SER A 1 97 ? 0.857 10.192 -26.657 1.00 78.50 97 SER A CA 1
ATOM 748 C C . SER A 1 97 ? -0.670 10.193 -26.718 1.00 78.50 97 SER A C 1
ATOM 750 O O . SER A 1 97 ? -1.342 10.948 -26.018 1.00 78.50 97 SER A O 1
ATOM 752 N N . VAL A 1 98 ? -1.227 9.277 -27.513 1.00 72.50 98 VAL A N 1
ATOM 753 C CA . VAL A 1 98 ? -2.677 9.015 -27.601 1.00 72.50 98 VAL A CA 1
ATOM 754 C C . VAL A 1 98 ? -3.207 8.145 -26.454 1.00 72.50 98 VAL A C 1
ATOM 756 O O . VAL A 1 98 ? -4.414 7.920 -26.361 1.00 72.50 98 VAL A O 1
ATOM 759 N N . ALA A 1 99 ? -2.323 7.619 -25.602 1.00 78.69 99 ALA A N 1
ATOM 760 C CA . ALA A 1 99 ? -2.680 6.765 -24.475 1.00 78.69 99 ALA A CA 1
ATOM 761 C C . ALA A 1 99 ? -1.758 6.987 -23.268 1.00 78.69 99 ALA A C 1
ATOM 763 O O . ALA A 1 99 ? -0.552 7.203 -23.421 1.00 78.69 99 ALA A O 1
ATOM 764 N N . ASP A 1 100 ? -2.337 6.873 -22.075 1.00 87.38 100 ASP A N 1
ATOM 765 C CA . ASP A 1 100 ? -1.616 6.855 -20.804 1.00 87.38 100 ASP A CA 1
ATOM 766 C C . ASP A 1 100 ? -1.298 5.395 -20.408 1.00 87.38 100 ASP A C 1
ATOM 768 O O . ASP A 1 100 ? -1.973 4.448 -20.841 1.00 87.38 100 ASP A O 1
ATOM 772 N N . ALA A 1 101 ? -0.253 5.191 -19.603 1.00 87.19 101 ALA A N 1
ATOM 773 C CA . ALA A 1 101 ? 0.162 3.857 -19.159 1.00 87.19 101 ALA A CA 1
ATOM 774 C C . ALA A 1 101 ? -0.002 3.700 -17.649 1.00 87.19 101 ALA A C 1
ATOM 776 O O . ALA A 1 101 ? 0.339 4.598 -16.886 1.00 87.19 101 ALA A O 1
ATOM 777 N N . VAL A 1 102 ? -0.473 2.537 -17.201 1.00 89.56 102 VAL A N 1
ATOM 778 C CA . VAL A 1 102 ? -0.462 2.210 -15.770 1.00 89.56 102 VAL A CA 1
ATOM 779 C C . VAL A 1 102 ? 0.990 2.079 -15.313 1.00 89.56 102 VAL A C 1
ATOM 781 O O . VAL A 1 102 ? 1.750 1.328 -15.919 1.00 89.56 102 VAL A O 1
ATOM 784 N N . SER A 1 103 ? 1.366 2.790 -14.250 1.00 91.06 103 SER A N 1
ATOM 785 C CA . SER A 1 103 ? 2.717 2.751 -13.675 1.00 91.06 103 SER A CA 1
ATOM 786 C C . SER A 1 103 ? 2.753 2.165 -12.263 1.00 91.06 103 SER A C 1
ATOM 788 O O . SER A 1 103 ? 3.727 1.507 -11.899 1.00 91.06 103 SER A O 1
ATOM 790 N N . ILE A 1 104 ? 1.698 2.368 -11.468 1.00 94.38 104 ILE A N 1
ATOM 791 C CA . ILE A 1 104 ? 1.580 1.888 -10.082 1.00 94.38 104 ILE A CA 1
ATOM 792 C C . ILE A 1 104 ? 0.185 1.299 -9.871 1.00 94.38 104 ILE A C 1
ATOM 794 O O . ILE A 1 104 ? -0.806 1.819 -10.387 1.00 94.38 104 ILE A O 1
ATOM 798 N N . GLY A 1 105 ? 0.106 0.228 -9.084 1.00 92.25 105 GLY A N 1
ATOM 799 C CA . GLY A 1 105 ? -1.142 -0.359 -8.615 1.00 92.25 105 GLY A CA 1
ATOM 800 C C . GLY A 1 105 ? -1.129 -0.525 -7.100 1.00 92.25 105 GLY A C 1
ATOM 801 O O . GLY A 1 105 ? -0.104 -0.875 -6.521 1.00 92.25 105 GLY A O 1
ATOM 802 N N . MET A 1 106 ? -2.270 -0.282 -6.463 1.00 94.25 106 MET A N 1
ATOM 803 C CA . MET A 1 106 ? -2.488 -0.494 -5.035 1.00 94.25 106 MET A CA 1
ATOM 804 C C . MET A 1 106 ? -3.832 -1.192 -4.828 1.00 94.25 106 MET A C 1
ATOM 806 O O . MET A 1 106 ? -4.829 -0.835 -5.457 1.00 94.25 106 MET A O 1
ATOM 810 N N . TYR A 1 107 ? -3.863 -2.178 -3.937 1.00 91.00 107 TYR A N 1
ATOM 811 C CA . TYR A 1 107 ? -5.076 -2.896 -3.567 1.00 91.00 107 TYR A CA 1
ATOM 812 C C . TYR A 1 107 ? -5.266 -2.862 -2.053 1.00 91.00 107 TYR A C 1
ATOM 814 O O . TYR A 1 107 ? -4.310 -3.077 -1.302 1.00 91.00 107 TYR A O 1
ATOM 822 N N . THR A 1 108 ? -6.482 -2.554 -1.605 1.00 95.19 108 THR A N 1
ATOM 823 C CA . THR A 1 108 ? -6.769 -2.331 -0.184 1.00 95.19 108 THR A CA 1
ATOM 824 C C . THR A 1 108 ? -8.012 -3.070 0.289 1.00 95.19 108 THR A C 1
ATOM 826 O O . THR A 1 108 ? -8.938 -3.318 -0.486 1.00 95.19 108 THR A O 1
ATOM 829 N N . HIS A 1 109 ? -8.028 -3.396 1.582 1.00 94.56 109 HIS A N 1
ATOM 830 C CA . HIS A 1 109 ? -9.189 -3.903 2.308 1.00 94.56 109 HIS A CA 1
ATOM 831 C C . HIS A 1 109 ? -9.555 -2.930 3.429 1.00 94.56 109 HIS A C 1
ATOM 833 O O . HIS A 1 109 ? -8.709 -2.557 4.232 1.00 94.56 109 HIS A O 1
ATOM 839 N N . GLU A 1 110 ? -10.811 -2.519 3.496 1.00 97.00 110 GLU A N 1
ATOM 840 C CA . GLU A 1 110 ? -11.330 -1.561 4.467 1.00 97.00 110 GLU A CA 1
ATOM 841 C C . GLU A 1 110 ? -12.406 -2.243 5.320 1.00 97.00 110 GLU A C 1
ATOM 843 O O . GLU A 1 110 ? -13.471 -2.615 4.818 1.00 97.00 110 GLU A O 1
ATOM 848 N N . TYR A 1 111 ? -12.126 -2.411 6.613 1.00 95.62 111 TYR A N 1
ATOM 849 C CA . TYR A 1 111 ? -13.044 -2.987 7.592 1.00 95.62 111 TYR A CA 1
ATOM 850 C C . TYR A 1 111 ? -13.690 -1.870 8.412 1.00 95.62 111 TYR A C 1
ATOM 852 O O . TYR A 1 111 ? -13.022 -1.173 9.180 1.00 95.62 111 TYR A O 1
ATOM 860 N N . GLY A 1 112 ? -14.997 -1.690 8.223 1.00 93.81 112 GLY A N 1
ATOM 861 C CA . GLY A 1 112 ? -15.777 -0.633 8.858 1.00 93.81 112 GLY A CA 1
ATOM 862 C C . GLY A 1 112 ? -15.964 -0.814 10.365 1.00 93.81 112 GLY A C 1
ATOM 863 O O . GLY A 1 112 ? -15.403 -1.711 11.002 1.00 93.81 112 GLY A O 1
ATOM 864 N N . MET A 1 113 ? -16.780 0.060 10.952 1.00 91.38 113 MET A N 1
ATOM 865 C CA . MET A 1 113 ? -17.104 0.006 12.383 1.00 91.38 113 MET A CA 1
ATOM 866 C C . MET A 1 113 ? -18.023 -1.170 12.750 1.00 91.38 113 MET A C 1
ATOM 868 O O . MET A 1 113 ? -18.039 -1.617 13.896 1.00 91.38 113 MET A O 1
ATOM 872 N N . ASP A 1 114 ? -18.742 -1.702 11.770 1.00 89.38 114 ASP A N 1
ATOM 873 C CA . ASP A 1 114 ? -19.599 -2.883 11.843 1.00 89.38 114 ASP A CA 1
ATOM 874 C C . ASP A 1 114 ? -18.819 -4.211 11.823 1.00 89.38 114 ASP A C 1
ATOM 876 O O . ASP A 1 114 ? -19.378 -5.260 12.144 1.00 89.38 114 ASP A O 1
ATOM 880 N N . ALA A 1 115 ? -17.521 -4.184 11.501 1.00 91.25 115 ALA A N 1
ATOM 881 C CA . ALA A 1 115 ? -16.682 -5.376 11.526 1.00 91.25 115 ALA A CA 1
ATOM 882 C C . ALA A 1 115 ? -16.455 -5.908 12.966 1.00 91.25 115 ALA A C 1
ATOM 884 O O . ALA A 1 115 ? -16.603 -5.166 13.954 1.00 91.25 115 ALA A O 1
ATOM 885 N N . PRO A 1 116 ? -16.071 -7.195 13.117 1.00 90.00 116 PRO A N 1
ATOM 886 C CA . PRO A 1 116 ? -15.725 -7.781 14.409 1.00 90.00 116 PRO A CA 1
ATOM 887 C C . PRO A 1 116 ? -14.608 -7.009 15.124 1.00 90.00 116 PRO A C 1
ATOM 889 O O . PRO A 1 116 ? -13.776 -6.392 14.451 1.00 90.00 116 PRO A O 1
ATOM 892 N N . PRO A 1 117 ? -14.525 -7.074 16.467 1.00 89.69 117 PRO A N 1
ATOM 893 C CA . PRO A 1 117 ? -13.580 -6.279 17.256 1.00 89.69 117 PRO A CA 1
ATOM 894 C C . PRO A 1 117 ? -12.126 -6.334 16.769 1.00 89.69 117 PRO A C 1
ATOM 896 O O . PRO A 1 117 ? -11.456 -5.304 16.752 1.00 89.69 117 PRO A O 1
ATOM 899 N N . GLN A 1 118 ? -11.645 -7.493 16.307 1.00 87.50 118 GLN A N 1
ATOM 900 C CA . GLN A 1 118 ? -10.278 -7.621 15.792 1.00 87.50 118 GLN A CA 1
ATOM 901 C C . GLN A 1 118 ? -10.013 -6.868 14.473 1.00 87.50 118 GLN A C 1
ATOM 903 O O . GLN A 1 118 ? -8.866 -6.519 14.202 1.00 87.50 118 GLN A O 1
ATOM 908 N N . HIS A 1 119 ? -11.036 -6.613 13.649 1.00 91.44 119 HIS A N 1
ATOM 909 C CA . HIS A 1 119 ? -10.907 -5.979 12.325 1.00 91.44 119 HIS A CA 1
ATOM 910 C C . HIS A 1 119 ? -11.468 -4.554 12.291 1.00 91.44 119 HIS A C 1
ATOM 912 O O . HIS A 1 119 ? -11.173 -3.798 11.372 1.00 91.44 119 HIS A O 1
ATOM 918 N N . ARG A 1 120 ? -12.276 -4.184 13.286 1.00 93.88 120 ARG A N 1
ATOM 919 C CA . ARG A 1 120 ? -13.016 -2.926 13.335 1.00 93.88 120 ARG A CA 1
ATOM 920 C C . ARG A 1 120 ? -12.133 -1.702 13.115 1.00 93.88 120 ARG A C 1
ATOM 922 O O . ARG A 1 120 ? -11.156 -1.499 13.834 1.00 93.88 120 ARG A O 1
ATOM 929 N N . GLY A 1 121 ? -12.528 -0.863 12.157 1.00 95.88 121 GLY A N 1
ATOM 930 C CA . GLY A 1 121 ? -11.862 0.408 11.876 1.00 95.88 121 GLY A CA 1
ATOM 931 C C . GLY A 1 121 ? -10.410 0.240 11.427 1.00 95.88 121 GLY A C 1
ATOM 932 O O . GLY A 1 121 ? -9.580 1.101 11.731 1.00 95.88 121 GLY A O 1
ATOM 933 N N . ARG A 1 122 ? -10.087 -0.868 10.749 1.00 96.56 122 ARG A N 1
ATOM 934 C CA . ARG A 1 122 ? -8.753 -1.147 10.202 1.00 96.56 122 ARG A CA 1
ATOM 935 C C . ARG A 1 122 ? -8.786 -1.150 8.680 1.00 96.56 122 ARG A C 1
ATOM 937 O O . ARG A 1 122 ? -9.672 -1.744 8.067 1.00 96.56 122 ARG A O 1
ATOM 944 N N . ALA A 1 123 ? -7.797 -0.511 8.073 1.00 97.88 123 ALA A N 1
ATOM 945 C CA . ALA A 1 123 ? -7.503 -0.676 6.659 1.00 97.88 123 ALA A CA 1
ATOM 946 C C . ALA A 1 123 ? -6.285 -1.591 6.491 1.00 97.88 123 ALA A C 1
ATOM 948 O O . ALA A 1 123 ? -5.385 -1.599 7.327 1.00 97.88 123 ALA A O 1
ATOM 949 N N . VAL A 1 124 ? -6.233 -2.331 5.392 1.00 96.56 124 VAL A N 1
ATOM 950 C CA . VAL A 1 124 ? -5.086 -3.135 4.965 1.00 96.56 124 VAL A CA 1
ATOM 951 C C . VAL A 1 124 ? -4.651 -2.620 3.608 1.00 96.56 124 VAL A C 1
ATOM 953 O O . VAL A 1 124 ? -5.479 -2.505 2.702 1.00 96.56 124 VAL A O 1
ATOM 956 N N . LEU A 1 125 ? -3.364 -2.326 3.456 1.00 95.81 125 LEU A N 1
ATOM 957 C CA . LEU A 1 125 ? -2.750 -2.225 2.138 1.00 95.81 125 LEU A CA 1
ATOM 958 C C . LEU A 1 125 ? -2.247 -3.628 1.801 1.00 95.81 125 LEU A C 1
ATOM 960 O O . LEU A 1 125 ? -1.205 -4.069 2.281 1.00 95.81 125 LEU A O 1
ATOM 964 N N . GLU A 1 126 ? -3.062 -4.339 1.030 1.00 89.44 126 GLU A N 1
ATOM 965 C CA . GLU A 1 126 ? -2.847 -5.742 0.676 1.00 89.44 126 GLU A CA 1
ATOM 966 C C . GLU A 1 126 ? -1.670 -5.880 -0.289 1.00 89.44 126 GLU A C 1
ATOM 968 O O . GLU A 1 126 ? -0.813 -6.749 -0.148 1.00 89.44 126 GLU A O 1
ATOM 973 N N . CYS A 1 127 ? -1.618 -4.990 -1.278 1.00 86.44 127 CYS A N 1
ATOM 974 C CA . CYS A 1 127 ? -0.564 -4.980 -2.273 1.00 86.44 127 CYS A CA 1
ATOM 975 C C . CYS A 1 127 ? -0.296 -3.556 -2.756 1.00 86.44 127 CYS A C 1
ATOM 977 O O . CYS A 1 127 ? -1.226 -2.773 -2.966 1.00 86.44 127 CYS A O 1
ATOM 979 N N . ILE A 1 128 ? 0.979 -3.248 -2.973 1.00 91.12 128 ILE A N 1
ATOM 980 C CA . ILE A 1 128 ? 1.421 -2.121 -3.782 1.00 91.12 128 ILE A CA 1
ATOM 981 C C . ILE A 1 128 ? 2.524 -2.605 -4.705 1.00 91.12 128 ILE A C 1
ATOM 983 O O . ILE A 1 128 ? 3.452 -3.300 -4.288 1.00 91.12 128 ILE A O 1
ATOM 987 N N . ASP A 1 129 ? 2.396 -2.261 -5.976 1.00 89.31 129 ASP A N 1
ATOM 988 C CA . ASP A 1 129 ? 3.330 -2.688 -6.996 1.00 89.31 129 ASP A CA 1
ATOM 989 C C . ASP A 1 129 ? 3.518 -1.600 -8.049 1.00 89.31 129 ASP A C 1
ATOM 991 O O . ASP A 1 129 ? 2.703 -0.685 -8.180 1.00 89.31 129 ASP A O 1
ATOM 995 N N . SER A 1 130 ? 4.588 -1.705 -8.829 1.00 89.69 130 SER A N 1
ATOM 996 C CA . SER A 1 130 ? 4.830 -0.812 -9.958 1.00 89.69 130 SER A CA 1
ATOM 997 C C . SER A 1 130 ? 5.404 -1.561 -11.156 1.00 89.69 130 SER A C 1
ATOM 999 O O . SER A 1 130 ? 6.016 -2.625 -11.014 1.00 89.69 130 SER A O 1
ATOM 1001 N N . THR A 1 131 ? 5.181 -1.019 -12.350 1.00 89.50 131 THR A N 1
ATOM 1002 C CA . THR A 1 131 ? 5.805 -1.512 -13.582 1.00 89.50 131 THR A CA 1
ATOM 1003 C C . THR A 1 131 ? 7.299 -1.175 -13.585 1.00 89.50 131 THR A C 1
ATOM 1005 O O . THR A 1 131 ? 7.759 -0.385 -12.761 1.00 89.50 131 THR A O 1
ATOM 1008 N N . PRO A 1 132 ? 8.101 -1.682 -14.532 1.00 88.25 132 PRO A N 1
ATOM 1009 C CA . PRO A 1 132 ? 9.383 -1.053 -14.838 1.00 88.25 132 PRO A CA 1
ATOM 1010 C C . PRO A 1 132 ? 9.228 0.454 -15.123 1.00 88.25 132 PRO A C 1
ATOM 1012 O O . PRO A 1 132 ? 8.128 0.936 -15.423 1.00 88.25 132 PRO A O 1
ATOM 1015 N N . LEU A 1 133 ? 10.322 1.204 -14.987 1.00 90.50 133 LEU A N 1
ATOM 1016 C CA . LEU A 1 133 ? 10.336 2.630 -15.317 1.00 90.50 133 LEU A CA 1
ATOM 1017 C C . LEU A 1 133 ? 10.072 2.820 -16.810 1.00 90.50 133 LEU A C 1
ATOM 1019 O O . LEU A 1 133 ? 10.607 2.082 -17.641 1.00 90.50 133 LEU A O 1
ATOM 1023 N N . PHE A 1 134 ? 9.251 3.811 -17.140 1.00 89.75 134 PHE A N 1
ATOM 1024 C CA . PHE A 1 134 ? 9.095 4.244 -18.521 1.00 89.75 134 PHE A CA 1
ATOM 1025 C C . PHE A 1 134 ? 10.229 5.193 -18.921 1.00 89.75 134 PHE A C 1
ATOM 1027 O O . PHE A 1 134 ? 10.889 5.798 -18.076 1.00 89.75 134 PHE A O 1
ATOM 1034 N N . ASN A 1 135 ? 10.446 5.368 -20.226 1.00 84.62 135 ASN A N 1
ATOM 1035 C CA . ASN A 1 135 ? 11.402 6.361 -20.711 1.00 84.62 135 ASN A CA 1
ATOM 1036 C C . ASN A 1 135 ? 11.009 7.762 -20.214 1.00 84.62 135 ASN A C 1
ATOM 1038 O O . ASN A 1 135 ? 9.853 8.169 -20.346 1.00 84.62 135 ASN A O 1
ATOM 1042 N N . GLY A 1 136 ? 11.976 8.491 -19.651 1.00 84.44 136 GLY A N 1
ATOM 1043 C CA . GLY A 1 136 ? 11.754 9.818 -19.068 1.00 84.44 136 GLY A CA 1
ATOM 1044 C C . GLY A 1 136 ? 11.135 9.807 -17.665 1.00 84.44 136 GLY A C 1
ATOM 1045 O O . GLY A 1 136 ? 10.738 10.858 -17.175 1.00 84.44 136 GLY A O 1
ATOM 1046 N N . GLU A 1 137 ? 11.029 8.646 -17.018 1.00 90.75 137 GLU A N 1
ATOM 1047 C CA . GLU A 1 137 ? 10.674 8.524 -15.604 1.00 90.75 137 GLU A CA 1
ATOM 1048 C C . GLU A 1 137 ? 11.922 8.214 -14.776 1.00 90.75 137 GLU A C 1
ATOM 1050 O O . GLU A 1 137 ? 12.650 7.266 -15.082 1.00 90.75 137 GLU A O 1
ATOM 1055 N N . SER A 1 138 ? 12.174 8.996 -13.723 1.00 94.12 138 SER A N 1
ATOM 1056 C CA . SER A 1 138 ? 13.291 8.728 -12.814 1.00 94.12 138 SER A CA 1
ATOM 1057 C C . SER A 1 138 ? 12.880 7.792 -11.667 1.00 94.12 138 SER A C 1
ATOM 1059 O O . SER A 1 138 ? 11.711 7.786 -11.255 1.00 94.12 138 SER A O 1
ATOM 1061 N N . PRO A 1 139 ? 13.820 7.003 -11.108 1.00 95.00 139 PRO A N 1
ATOM 1062 C CA . PRO A 1 139 ? 13.570 6.219 -9.900 1.00 95.00 139 PRO A CA 1
ATOM 1063 C C . PRO A 1 139 ? 13.045 7.068 -8.733 1.00 95.00 139 PRO A C 1
ATOM 1065 O O . PRO A 1 139 ? 12.157 6.629 -8.004 1.00 95.00 139 PRO A O 1
ATOM 1068 N N . GLU A 1 140 ? 13.553 8.292 -8.572 1.00 95.75 140 GLU A N 1
ATOM 1069 C CA . GLU A 1 140 ? 13.176 9.211 -7.496 1.00 95.75 140 GLU A CA 1
ATOM 1070 C C . GLU A 1 140 ? 11.737 9.707 -7.665 1.00 95.75 140 GLU A C 1
ATOM 1072 O O . GLU A 1 140 ? 10.975 9.708 -6.698 1.00 95.75 140 GLU A O 1
ATOM 1077 N N . GLU A 1 141 ? 11.332 10.059 -8.891 1.00 95.44 141 GLU A N 1
ATOM 1078 C CA . GLU A 1 141 ? 9.957 10.462 -9.198 1.00 95.44 141 GLU A CA 1
ATOM 1079 C C . GLU A 1 141 ? 8.981 9.310 -8.922 1.00 95.44 141 GLU A C 1
ATOM 1081 O O . GLU A 1 141 ? 7.940 9.509 -8.286 1.00 95.44 141 GLU A O 1
ATOM 1086 N N . ARG A 1 142 ? 9.338 8.081 -9.327 1.00 95.31 142 ARG A N 1
ATOM 1087 C CA . ARG A 1 142 ? 8.539 6.880 -9.052 1.00 95.31 142 ARG A CA 1
ATOM 1088 C C . ARG A 1 142 ? 8.401 6.629 -7.553 1.00 95.31 142 ARG A C 1
ATOM 1090 O O . ARG A 1 142 ? 7.290 6.400 -7.072 1.00 95.31 142 ARG A O 1
ATOM 1097 N N . GLN A 1 143 ? 9.510 6.671 -6.816 1.00 96.00 143 GLN A N 1
ATOM 1098 C CA . GLN A 1 143 ? 9.522 6.426 -5.375 1.00 96.00 143 GLN A CA 1
ATOM 1099 C C . GLN A 1 143 ? 8.752 7.507 -4.605 1.00 96.00 143 GLN A C 1
ATOM 1101 O O . GLN A 1 143 ? 8.003 7.194 -3.673 1.00 96.00 143 GLN A O 1
ATOM 1106 N N . GLY A 1 144 ? 8.906 8.771 -5.006 1.00 97.69 144 GLY A N 1
ATOM 1107 C CA . GLY A 1 144 ? 8.157 9.899 -4.461 1.00 97.69 144 GLY A CA 1
ATOM 1108 C C . GLY A 1 144 ? 6.660 9.741 -4.714 1.00 97.69 144 GLY A C 1
ATOM 1109 O O . GLY A 1 144 ? 5.869 9.847 -3.781 1.00 97.69 144 GLY A O 1
ATOM 1110 N N . THR A 1 145 ? 6.274 9.376 -5.940 1.00 97.75 145 THR A N 1
ATOM 1111 C CA . THR A 1 145 ? 4.872 9.132 -6.306 1.00 97.75 145 THR A CA 1
ATOM 1112 C C . THR A 1 145 ? 4.277 7.980 -5.493 1.00 97.75 145 THR A C 1
ATOM 1114 O O . THR A 1 145 ? 3.205 8.139 -4.918 1.00 97.75 145 THR A O 1
ATOM 1117 N N . LEU A 1 146 ? 4.979 6.846 -5.360 1.00 97.25 146 LEU A N 1
ATOM 1118 C CA . LEU A 1 146 ? 4.561 5.728 -4.496 1.00 97.25 146 LEU A CA 1
ATOM 1119 C C . LEU A 1 146 ? 4.317 6.182 -3.050 1.00 97.25 146 LEU A C 1
ATOM 1121 O O . LEU A 1 146 ? 3.300 5.838 -2.448 1.00 97.25 146 LEU A O 1
ATOM 1125 N N . THR A 1 147 ? 5.238 6.979 -2.506 1.00 98.00 147 THR A N 1
ATOM 1126 C CA . THR A 1 147 ? 5.158 7.504 -1.135 1.00 98.00 147 THR A CA 1
ATOM 1127 C C . THR A 1 147 ? 3.964 8.441 -0.967 1.00 98.00 147 THR A C 1
ATOM 1129 O O . THR A 1 147 ? 3.176 8.253 -0.042 1.00 98.00 147 THR A O 1
ATOM 1132 N N . ALA A 1 148 ? 3.759 9.368 -1.907 1.00 98.31 148 ALA A N 1
ATOM 1133 C CA . ALA A 1 148 ? 2.627 10.290 -1.905 1.00 98.31 148 ALA A CA 1
ATOM 1134 C C . ALA A 1 148 ? 1.272 9.569 -2.024 1.00 98.31 148 ALA A C 1
ATOM 1136 O O . ALA A 1 148 ? 0.301 9.977 -1.387 1.00 98.31 148 ALA A O 1
ATOM 1137 N N . ILE A 1 149 ? 1.198 8.475 -2.792 1.00 98.38 149 ILE A N 1
ATOM 1138 C CA . ILE A 1 149 ? -0.015 7.651 -2.900 1.00 98.38 149 ILE A CA 1
ATOM 1139 C C . ILE A 1 149 ? -0.336 6.963 -1.572 1.00 98.38 149 ILE A C 1
ATOM 1141 O O . ILE A 1 149 ? -1.476 7.037 -1.115 1.00 98.38 149 ILE A O 1
ATOM 1145 N N . VAL A 1 150 ? 0.643 6.318 -0.928 1.00 98.44 150 VAL A N 1
ATOM 1146 C CA . VAL A 1 150 ? 0.395 5.605 0.337 1.00 98.44 150 VAL A CA 1
ATOM 1147 C C . VAL A 1 150 ? 0.093 6.574 1.477 1.00 98.44 150 VAL A C 1
ATOM 1149 O O . VAL A 1 150 ? -0.889 6.372 2.186 1.00 98.44 150 VAL A O 1
ATOM 1152 N N . GLN A 1 151 ? 0.858 7.658 1.624 1.00 98.44 151 GLN A N 1
ATOM 1153 C CA . GLN A 1 151 ? 0.579 8.689 2.632 1.00 98.44 151 GLN A CA 1
ATOM 1154 C C . GLN A 1 151 ? -0.758 9.390 2.371 1.00 98.44 151 GLN A C 1
ATOM 1156 O O . GLN A 1 151 ? -1.560 9.554 3.287 1.00 98.44 151 GLN A O 1
ATOM 1161 N N . GLY A 1 152 ? -1.062 9.716 1.112 1.00 98.56 152 GLY A N 1
ATOM 1162 C CA . GLY A 1 152 ? -2.357 10.268 0.728 1.00 98.56 152 GLY A CA 1
ATOM 1163 C C . GLY A 1 152 ? -3.520 9.328 1.049 1.00 98.56 152 GLY A C 1
ATOM 1164 O O . GLY A 1 152 ? -4.583 9.790 1.464 1.00 98.56 152 GLY A O 1
ATOM 1165 N N . TYR A 1 153 ? -3.327 8.014 0.900 1.00 98.75 153 TYR A N 1
ATOM 1166 C CA . TYR A 1 153 ? -4.322 7.018 1.292 1.00 98.75 153 TYR A CA 1
ATOM 1167 C C . TYR A 1 153 ? -4.474 6.936 2.811 1.00 98.75 153 TYR A C 1
ATOM 1169 O O . TYR A 1 153 ? -5.606 6.882 3.281 1.00 98.75 153 TYR A O 1
ATOM 1177 N N . ILE A 1 154 ? -3.372 6.993 3.569 1.00 98.69 154 ILE A N 1
ATOM 1178 C CA . ILE A 1 154 ? -3.389 7.067 5.036 1.00 98.69 154 ILE A CA 1
ATOM 1179 C C . ILE A 1 154 ? -4.233 8.259 5.500 1.00 98.69 154 ILE A C 1
ATOM 1181 O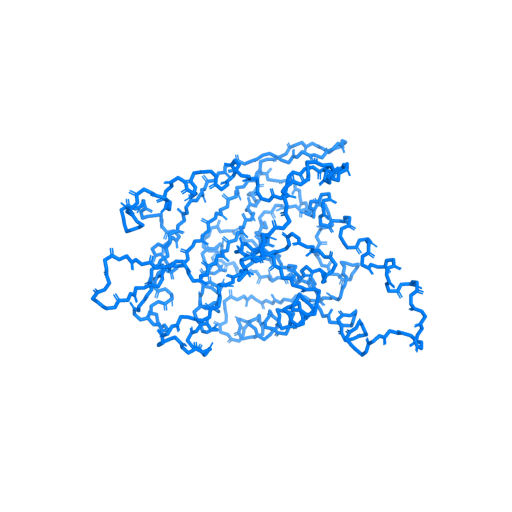 O . ILE A 1 154 ? -5.184 8.078 6.252 1.00 98.69 154 ILE A O 1
ATOM 1185 N N . GLU A 1 155 ? -3.954 9.461 4.995 1.00 98.44 155 GLU A N 1
ATOM 1186 C CA . GLU A 1 155 ? -4.746 10.653 5.319 1.00 98.44 155 GLU A CA 1
ATOM 1187 C C . GLU A 1 155 ? -6.230 10.471 4.960 1.00 98.44 155 GLU A C 1
ATOM 1189 O O . GLU A 1 155 ? -7.118 10.857 5.722 1.00 98.44 155 GLU A O 1
ATOM 1194 N N . TRP A 1 156 ? -6.517 9.843 3.814 1.00 98.56 156 TRP A N 1
ATOM 1195 C CA . TRP A 1 156 ? -7.885 9.574 3.383 1.00 98.56 156 TRP A CA 1
ATOM 1196 C C . TRP A 1 156 ? -8.643 8.668 4.354 1.00 98.56 156 TRP A C 1
ATOM 1198 O O . TRP A 1 156 ? -9.764 8.993 4.742 1.00 98.56 156 TRP A O 1
ATOM 1208 N N . ILE A 1 157 ? -8.065 7.531 4.745 1.00 98.31 157 ILE A N 1
ATOM 1209 C CA . ILE A 1 157 ? -8.728 6.605 5.671 1.00 98.31 157 ILE A CA 1
ATOM 1210 C C . ILE A 1 157 ? -8.837 7.203 7.078 1.00 98.31 157 ILE A C 1
ATOM 1212 O O . ILE A 1 157 ? -9.849 6.988 7.741 1.00 98.31 157 ILE A O 1
ATOM 1216 N N . THR A 1 158 ? -7.883 8.039 7.494 1.00 98.38 158 THR A N 1
ATOM 1217 C CA . THR A 1 158 ? -7.989 8.831 8.725 1.00 98.38 158 THR A CA 1
ATOM 1218 C C . THR A 1 158 ? -9.225 9.739 8.681 1.00 98.38 158 THR A C 1
ATOM 1220 O O . THR A 1 158 ? -10.061 9.679 9.580 1.00 98.38 158 THR A O 1
ATOM 1223 N N . MET A 1 159 ? -9.440 10.477 7.581 1.00 97.75 159 MET A N 1
ATOM 1224 C CA . MET A 1 159 ? -10.664 11.275 7.356 1.00 97.75 159 MET A CA 1
ATOM 1225 C C . MET A 1 159 ? -11.954 10.448 7.315 1.00 97.75 159 MET A C 1
ATOM 1227 O O . MET A 1 159 ? -13.038 10.976 7.552 1.00 97.75 159 MET A O 1
ATOM 1231 N N . LYS A 1 160 ? -11.864 9.153 7.004 1.00 97.06 160 LYS A N 1
ATOM 1232 C CA . LYS A 1 160 ? -13.000 8.222 7.043 1.00 97.06 160 LYS A CA 1
ATOM 1233 C C . LYS A 1 160 ? -13.207 7.568 8.413 1.00 97.06 160 LYS A C 1
ATOM 1235 O O . LYS A 1 160 ? -14.119 6.756 8.540 1.00 97.06 160 LYS A O 1
ATOM 1240 N N . GLY A 1 161 ? -12.415 7.931 9.423 1.00 97.00 161 GLY A N 1
ATOM 1241 C CA . GLY A 1 161 ? -12.556 7.444 10.795 1.00 97.00 161 GLY A CA 1
ATOM 1242 C C . GLY A 1 161 ? -11.901 6.087 11.055 1.00 97.00 161 GLY A C 1
ATOM 1243 O O . GLY A 1 161 ? -12.222 5.436 12.049 1.00 97.00 161 GLY A O 1
ATOM 1244 N N . PHE A 1 162 ? -10.997 5.633 10.181 1.00 98.06 162 PHE A N 1
ATOM 1245 C CA . PHE A 1 162 ? -10.188 4.449 10.464 1.00 98.06 162 PHE A CA 1
ATOM 1246 C C . PHE A 1 162 ? -9.169 4.757 11.564 1.00 98.06 162 PHE A C 1
ATOM 1248 O O . PHE A 1 162 ? -8.656 5.865 11.674 1.00 98.06 162 PHE A O 1
ATOM 1255 N N . SER A 1 163 ? -8.857 3.746 12.370 1.00 97.44 163 SER A N 1
ATOM 1256 C CA . SER A 1 163 ? -7.928 3.848 13.503 1.00 97.44 163 SER A CA 1
ATOM 1257 C C . SER A 1 163 ? -6.528 3.324 13.190 1.00 97.44 163 SER A C 1
ATOM 1259 O O . SER A 1 163 ? -5.570 3.667 13.883 1.00 97.44 163 SER A O 1
ATOM 1261 N N . SER A 1 164 ? -6.391 2.471 12.171 1.00 98.00 164 SER A N 1
ATOM 1262 C CA . SER A 1 164 ? -5.104 1.878 11.805 1.00 98.00 164 SER A CA 1
ATOM 1263 C C . SER A 1 164 ? -5.004 1.494 10.331 1.00 98.00 164 SER A C 1
ATOM 1265 O O . SER A 1 164 ? -6.007 1.166 9.687 1.00 98.00 164 SER A O 1
ATOM 1267 N N . LEU A 1 165 ? -3.767 1.495 9.827 1.00 98.56 165 LEU A N 1
ATOM 1268 C CA . LEU A 1 165 ? -3.374 0.865 8.569 1.00 98.56 165 LEU A CA 1
ATOM 1269 C C . LEU A 1 165 ? -2.443 -0.316 8.857 1.00 98.56 165 LEU A C 1
ATOM 1271 O O . LEU A 1 165 ? -1.448 -0.183 9.568 1.00 98.56 165 LEU A O 1
ATOM 1275 N N . LEU A 1 166 ? -2.757 -1.462 8.270 1.00 98.25 166 LEU A N 1
ATOM 1276 C CA . LEU A 1 166 ? -1.984 -2.691 8.361 1.00 98.25 166 LEU A CA 1
ATOM 1277 C C . LEU A 1 166 ? -1.217 -2.898 7.055 1.00 98.25 166 LEU A C 1
ATOM 1279 O O . LEU A 1 166 ? -1.812 -2.873 5.975 1.00 98.25 166 LEU A O 1
ATOM 1283 N N . LEU A 1 167 ? 0.097 -3.100 7.158 1.00 97.75 167 LEU A N 1
ATOM 1284 C CA . LEU A 1 167 ? 0.965 -3.391 6.017 1.00 97.75 167 LEU A CA 1
ATOM 1285 C C . LEU A 1 167 ? 1.639 -4.744 6.222 1.00 97.75 167 LEU A C 1
ATOM 1287 O O . LEU A 1 167 ? 2.127 -5.047 7.315 1.00 97.75 167 LEU A O 1
ATOM 1291 N N . ARG A 1 168 ? 1.728 -5.518 5.143 1.00 94.56 168 ARG A N 1
ATOM 1292 C CA . ARG A 1 168 ? 2.513 -6.749 5.087 1.00 94.56 168 ARG A CA 1
ATOM 1293 C C . ARG A 1 168 ? 3.503 -6.678 3.934 1.00 94.56 168 ARG A C 1
ATOM 1295 O O . ARG A 1 168 ? 3.176 -6.197 2.853 1.00 94.56 168 ARG A O 1
ATOM 1302 N N . VAL A 1 169 ? 4.705 -7.186 4.162 1.00 94.75 169 VAL A N 1
ATOM 1303 C CA . VAL A 1 169 ? 5.699 -7.483 3.133 1.00 94.75 169 VAL A CA 1
ATOM 1304 C C . VAL A 1 169 ? 5.582 -8.970 2.805 1.00 94.75 169 VAL A C 1
ATOM 1306 O O . VAL A 1 169 ? 5.970 -9.802 3.634 1.00 94.75 169 VAL A O 1
ATOM 1309 N N . PRO A 1 170 ? 5.059 -9.332 1.621 1.00 91.25 170 PRO A N 1
ATOM 1310 C CA . PRO A 1 170 ? 4.937 -10.728 1.237 1.00 91.25 170 PRO A CA 1
ATOM 1311 C C . PRO A 1 170 ? 6.308 -11.420 1.222 1.00 91.25 170 PRO A C 1
ATOM 1313 O O . PRO A 1 170 ? 7.307 -10.814 0.800 1.00 91.25 170 PRO A O 1
ATOM 1316 N N . PRO A 1 171 ? 6.392 -12.681 1.681 1.00 90.62 171 PRO A N 1
ATOM 1317 C CA . PRO A 1 171 ? 7.634 -13.429 1.631 1.00 90.62 171 PRO A CA 1
ATOM 1318 C C . PRO A 1 171 ? 8.031 -13.675 0.166 1.00 90.62 171 PRO A C 1
ATOM 1320 O O . PRO A 1 171 ? 7.156 -13.856 -0.681 1.00 90.62 171 PRO A O 1
ATOM 1323 N N . PRO A 1 172 ? 9.333 -13.767 -0.161 1.00 86.12 172 PRO A N 1
ATOM 1324 C CA . PRO A 1 172 ? 9.784 -14.019 -1.535 1.00 86.12 172 PRO A CA 1
ATOM 1325 C C . PRO A 1 172 ? 9.262 -15.333 -2.141 1.00 86.12 172 PRO A C 1
ATOM 1327 O O . PRO A 1 172 ? 9.262 -15.508 -3.361 1.00 86.12 172 PRO A O 1
ATOM 1330 N N . THR A 1 173 ? 8.830 -16.277 -1.303 1.00 83.19 173 THR A N 1
ATOM 1331 C CA . THR A 1 173 ? 8.208 -17.542 -1.713 1.00 83.19 173 THR A CA 1
ATOM 1332 C C . THR A 1 173 ? 6.803 -17.361 -2.287 1.00 83.19 173 THR A C 1
ATOM 1334 O O . THR A 1 173 ? 6.339 -18.239 -3.009 1.00 83.19 173 THR A O 1
ATOM 1337 N N . ASP A 1 174 ? 6.145 -16.228 -2.036 1.00 84.94 174 ASP A N 1
ATOM 1338 C CA . ASP A 1 174 ? 4.826 -15.931 -2.585 1.00 84.94 174 ASP A CA 1
ATOM 1339 C C . ASP A 1 174 ? 4.933 -15.437 -4.038 1.00 84.94 174 ASP A C 1
ATOM 1341 O O . ASP A 1 174 ? 5.233 -14.275 -4.318 1.00 84.94 174 ASP A O 1
ATOM 1345 N N . SER A 1 175 ? 4.684 -16.330 -4.998 1.00 77.00 175 SER A N 1
ATOM 1346 C CA . SER A 1 175 ? 4.736 -16.006 -6.430 1.00 77.00 175 SER A CA 1
ATOM 1347 C C . SER A 1 175 ? 3.596 -15.103 -6.906 1.00 77.00 175 SER A C 1
ATOM 1349 O O . SER A 1 175 ? 3.685 -14.552 -8.001 1.00 77.00 175 SER A O 1
ATOM 1351 N N . ASN A 1 176 ? 2.545 -14.941 -6.102 1.00 74.94 176 ASN A N 1
ATOM 1352 C CA . ASN A 1 176 ? 1.316 -14.235 -6.465 1.00 74.94 176 ASN A CA 1
ATOM 1353 C C . ASN A 1 176 ? 1.226 -12.846 -5.795 1.00 74.94 176 ASN A C 1
ATOM 1355 O O . ASN A 1 176 ? 0.167 -12.220 -5.770 1.00 74.94 176 ASN A O 1
ATOM 1359 N N . ALA A 1 177 ? 2.317 -12.377 -5.183 1.00 75.50 177 ALA A N 1
ATOM 1360 C CA . ALA A 1 177 ? 2.377 -11.131 -4.417 1.00 75.50 177 ALA A CA 1
ATOM 1361 C C . ALA A 1 177 ? 2.434 -9.846 -5.271 1.00 75.50 177 ALA A C 1
ATOM 1363 O O . ALA A 1 177 ? 2.371 -8.747 -4.722 1.00 75.50 177 ALA A O 1
ATOM 1364 N N . HIS A 1 178 ? 2.585 -9.966 -6.593 1.00 74.44 178 HIS A N 1
ATOM 1365 C CA . HIS A 1 178 ? 2.804 -8.847 -7.517 1.00 74.44 178 HIS A CA 1
ATOM 1366 C C . HIS A 1 178 ? 1.617 -8.665 -8.468 1.00 74.44 178 HIS A C 1
ATOM 1368 O O . HIS A 1 178 ? 1.005 -9.648 -8.884 1.00 74.44 178 HIS A O 1
ATOM 1374 N N . LEU A 1 179 ? 1.304 -7.415 -8.828 1.00 73.56 179 LEU A N 1
ATOM 1375 C CA . LEU A 1 179 ? 0.115 -7.077 -9.624 1.00 73.56 179 LEU A CA 1
ATOM 1376 C C . LEU A 1 179 ? 0.357 -7.176 -11.131 1.00 73.56 179 LEU A C 1
ATOM 1378 O O . LEU A 1 179 ? -0.555 -7.541 -11.867 1.00 73.56 179 LEU A O 1
ATOM 1382 N N . PHE A 1 180 ? 1.551 -6.806 -11.602 1.00 73.62 180 PHE A N 1
ATOM 1383 C CA . PHE A 1 180 ? 1.774 -6.581 -13.036 1.00 73.62 180 PHE A CA 1
ATOM 1384 C C . PHE A 1 180 ? 2.331 -7.792 -13.774 1.00 73.62 180 PHE A C 1
ATOM 1386 O O . PHE A 1 180 ? 1.748 -8.236 -14.760 1.00 73.62 180 PHE A O 1
ATOM 1393 N N . SER A 1 181 ? 3.462 -8.318 -13.302 1.00 72.69 181 SER A N 1
ATOM 1394 C CA . SER A 1 181 ? 4.161 -9.416 -13.968 1.00 72.69 181 SER A CA 1
ATOM 1395 C C . SER A 1 181 ? 4.743 -10.383 -12.943 1.00 72.69 181 SER A C 1
ATOM 1397 O O . SER A 1 181 ? 5.267 -9.930 -11.917 1.00 72.69 181 SER A O 1
ATOM 1399 N N . PRO A 1 182 ? 4.740 -11.698 -13.232 1.00 75.75 182 PRO A N 1
ATOM 1400 C CA . PRO A 1 182 ? 5.520 -12.660 -12.472 1.00 75.75 182 PRO A CA 1
ATOM 1401 C C . PRO A 1 182 ? 6.991 -12.248 -12.424 1.00 75.75 182 PRO A C 1
ATOM 1403 O O . PRO A 1 182 ? 7.555 -11.742 -13.395 1.00 75.75 182 PRO A O 1
ATOM 1406 N N . ARG A 1 183 ? 7.622 -12.479 -11.277 1.00 78.69 183 ARG A N 1
ATOM 1407 C CA . ARG A 1 183 ? 9.027 -12.140 -11.029 1.00 78.69 183 ARG A CA 1
ATOM 1408 C C . ARG A 1 183 ? 9.793 -13.402 -10.691 1.00 78.69 183 ARG A C 1
ATOM 1410 O O . ARG A 1 183 ? 9.251 -14.261 -9.996 1.00 78.69 183 ARG A O 1
ATOM 1417 N N . SER A 1 184 ? 11.045 -13.510 -11.133 1.00 85.88 184 SER A N 1
ATOM 1418 C CA . SER A 1 184 ? 11.935 -14.575 -10.659 1.00 85.88 184 SER A CA 1
ATOM 1419 C C . SER A 1 184 ? 12.146 -14.463 -9.145 1.00 85.88 184 SER A C 1
ATOM 1421 O O . SER A 1 184 ? 11.958 -13.392 -8.561 1.00 85.88 184 SER A O 1
ATOM 1423 N N . ILE A 1 185 ? 12.539 -15.562 -8.497 1.00 83.25 185 ILE A N 1
ATOM 1424 C CA . ILE A 1 185 ? 12.742 -15.596 -7.041 1.00 83.25 185 ILE A CA 1
ATOM 1425 C C . ILE A 1 185 ? 13.741 -14.529 -6.562 1.00 83.25 185 ILE A C 1
ATOM 1427 O O . ILE A 1 185 ? 13.464 -13.851 -5.577 1.00 83.25 185 ILE A O 1
ATOM 1431 N N . ASP A 1 186 ? 14.834 -14.295 -7.296 1.00 84.06 186 ASP A N 1
ATOM 1432 C CA . ASP A 1 186 ? 15.840 -13.281 -6.948 1.00 84.06 186 ASP A CA 1
ATOM 1433 C C . ASP A 1 186 ? 15.285 -11.855 -7.004 1.00 84.06 186 ASP A C 1
ATOM 1435 O O . ASP A 1 186 ? 15.617 -11.005 -6.174 1.00 84.06 186 ASP A O 1
ATOM 1439 N N . VAL A 1 187 ? 14.413 -11.577 -7.977 1.00 85.50 187 VAL A N 1
ATOM 1440 C CA . VAL A 1 187 ? 13.759 -10.270 -8.091 1.00 85.50 187 VAL A CA 1
ATOM 1441 C C . VAL A 1 187 ? 12.737 -10.096 -6.968 1.00 85.50 187 VAL A C 1
ATOM 1443 O O . VAL A 1 187 ? 12.684 -9.022 -6.370 1.00 85.50 187 VAL A O 1
ATOM 1446 N N . ARG A 1 188 ? 11.970 -11.143 -6.622 1.00 87.50 188 ARG A N 1
ATOM 1447 C CA . ARG A 1 188 ? 11.050 -11.109 -5.468 1.00 87.50 188 ARG A CA 1
ATOM 1448 C C . ARG A 1 188 ? 11.802 -10.881 -4.165 1.00 87.50 188 ARG A C 1
ATOM 1450 O O . ARG A 1 188 ? 11.379 -10.074 -3.350 1.00 87.50 188 ARG A O 1
ATOM 1457 N N . PHE A 1 189 ? 12.957 -11.516 -4.014 1.00 88.44 189 PHE A N 1
ATOM 1458 C CA . PHE A 1 189 ? 13.818 -11.342 -2.858 1.00 88.44 189 PHE A CA 1
ATOM 1459 C C . PHE A 1 189 ? 14.240 -9.874 -2.661 1.00 88.44 189 PHE A C 1
ATOM 1461 O O . PHE A 1 189 ? 14.015 -9.289 -1.598 1.00 88.44 189 PHE A O 1
ATOM 1468 N N . LYS A 1 190 ? 14.789 -9.250 -3.713 1.00 89.25 190 LYS A N 1
ATOM 1469 C CA . LYS A 1 190 ? 15.166 -7.826 -3.695 1.00 89.25 190 LYS A CA 1
ATOM 1470 C C . LYS A 1 190 ? 13.956 -6.922 -3.448 1.00 89.25 190 LYS A C 1
ATOM 1472 O O . LYS A 1 190 ? 14.064 -5.964 -2.686 1.00 89.25 190 LYS A O 1
ATOM 1477 N N . ALA A 1 191 ? 12.810 -7.242 -4.053 1.00 88.94 191 ALA A N 1
ATOM 1478 C CA . ALA A 1 191 ? 11.575 -6.485 -3.884 1.00 88.94 191 ALA A CA 1
ATOM 1479 C C . ALA A 1 191 ? 11.061 -6.527 -2.436 1.00 88.94 191 ALA A C 1
ATOM 1481 O O . ALA A 1 191 ? 10.741 -5.473 -1.896 1.00 88.94 191 ALA A O 1
ATOM 1482 N N . SER A 1 192 ? 11.036 -7.695 -1.784 1.00 91.50 192 SER A N 1
ATOM 1483 C CA . SER A 1 192 ? 10.591 -7.814 -0.388 1.00 91.50 192 SER A CA 1
ATOM 1484 C C . SER A 1 192 ? 11.507 -7.044 0.570 1.00 91.50 192 SER A C 1
ATOM 1486 O O . SER A 1 192 ? 11.010 -6.298 1.411 1.00 91.50 192 SER A O 1
ATOM 1488 N N . LEU A 1 193 ? 12.836 -7.143 0.418 1.00 92.31 193 LEU A N 1
ATOM 1489 C CA . LEU A 1 193 ? 13.772 -6.355 1.237 1.00 92.31 193 LEU A CA 1
ATOM 1490 C C . LEU A 1 193 ? 13.597 -4.850 1.031 1.00 92.31 193 LEU A C 1
ATOM 1492 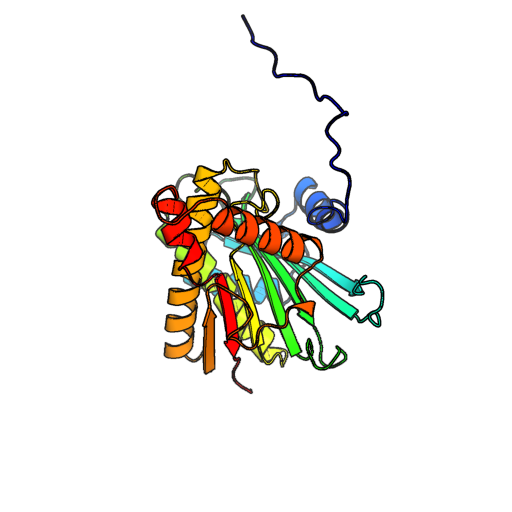O O . LEU A 1 193 ? 13.569 -4.085 1.997 1.00 92.31 193 LEU A O 1
ATOM 1496 N N . HIS A 1 194 ? 13.481 -4.424 -0.227 1.00 93.25 194 HIS A N 1
ATOM 1497 C CA . HIS A 1 194 ? 13.278 -3.022 -0.552 1.00 93.25 194 HIS A CA 1
ATOM 1498 C C . HIS A 1 194 ? 11.960 -2.502 0.035 1.00 93.25 194 HIS A C 1
ATOM 1500 O O . HIS A 1 194 ? 11.951 -1.443 0.659 1.00 93.25 194 HIS A O 1
ATOM 1506 N N . LEU A 1 195 ? 10.870 -3.264 -0.104 1.00 95.00 195 LEU A N 1
ATOM 1507 C CA . LEU A 1 195 ? 9.553 -2.904 0.417 1.00 95.00 195 LEU A CA 1
ATOM 1508 C C . LEU A 1 195 ? 9.565 -2.785 1.947 1.00 95.00 195 LEU A C 1
ATOM 1510 O O . LEU A 1 195 ? 9.061 -1.799 2.475 1.00 95.00 195 LEU A O 1
ATOM 1514 N N . ALA A 1 196 ? 10.204 -3.724 2.652 1.00 95.62 196 ALA A N 1
ATOM 1515 C CA . ALA A 1 196 ? 10.371 -3.670 4.106 1.00 95.62 196 ALA A CA 1
ATOM 1516 C C . ALA A 1 196 ? 11.098 -2.396 4.565 1.00 95.62 196 ALA A C 1
ATOM 1518 O O . ALA A 1 196 ? 10.638 -1.691 5.468 1.00 95.62 196 ALA A O 1
ATOM 1519 N N . GLN A 1 197 ? 12.221 -2.067 3.920 1.00 96.19 197 GLN A N 1
ATOM 1520 C CA . GLN A 1 197 ? 12.980 -0.856 4.234 1.00 96.19 197 GLN A CA 1
ATOM 1521 C C . GLN A 1 197 ? 12.202 0.414 3.896 1.00 96.19 197 GLN A C 1
ATOM 1523 O O . GLN A 1 197 ? 12.241 1.386 4.651 1.00 96.19 197 GLN A O 1
ATOM 1528 N N . TRP A 1 198 ? 11.507 0.422 2.759 1.00 97.12 198 TRP A N 1
ATOM 1529 C CA . TRP A 1 198 ? 10.722 1.571 2.344 1.00 97.12 198 TRP A CA 1
ATOM 1530 C C . TRP A 1 198 ? 9.526 1.809 3.264 1.00 97.12 198 TRP A C 1
ATOM 1532 O O . TRP A 1 198 ? 9.356 2.945 3.692 1.00 97.12 198 TRP A O 1
ATOM 1542 N N . TYR A 1 199 ? 8.762 0.778 3.644 1.00 98.19 199 TYR A N 1
ATOM 1543 C CA . TYR A 1 199 ? 7.677 0.925 4.619 1.00 98.19 199 TYR A CA 1
ATOM 1544 C C . TYR A 1 199 ? 8.172 1.511 5.931 1.00 98.19 199 TYR A C 1
ATOM 1546 O O . TYR A 1 199 ? 7.577 2.468 6.416 1.00 98.19 199 TYR A O 1
ATOM 1554 N N . LYS A 1 200 ? 9.290 1.009 6.467 1.00 97.81 200 LYS A N 1
ATOM 1555 C CA . LYS A 1 200 ? 9.873 1.564 7.691 1.00 97.81 200 LYS A CA 1
ATOM 1556 C C . LYS A 1 200 ? 10.181 3.060 7.540 1.00 97.81 200 LYS A C 1
ATOM 1558 O O . LYS A 1 200 ? 9.650 3.858 8.303 1.00 97.81 200 LYS A O 1
ATOM 1563 N N . ARG A 1 201 ? 10.953 3.449 6.515 1.00 98.00 201 ARG A N 1
ATOM 1564 C CA . ARG A 1 201 ? 11.317 4.861 6.276 1.00 98.00 201 ARG A CA 1
ATOM 1565 C C . ARG A 1 201 ? 10.098 5.751 6.026 1.00 98.00 201 ARG A C 1
ATOM 1567 O O . ARG A 1 201 ? 10.047 6.876 6.510 1.00 98.00 201 ARG A O 1
ATOM 1574 N N . MET A 1 202 ? 9.122 5.257 5.265 1.00 98.19 202 MET A N 1
ATOM 1575 C CA . MET A 1 202 ? 7.894 5.986 4.950 1.00 98.19 202 MET A CA 1
ATOM 1576 C C . MET A 1 202 ? 7.046 6.206 6.204 1.00 98.19 202 MET A C 1
ATOM 1578 O O . MET A 1 202 ? 6.568 7.319 6.418 1.00 98.19 202 MET A O 1
ATOM 1582 N N . LEU A 1 203 ? 6.892 5.194 7.063 1.00 98.56 203 LEU A N 1
ATOM 1583 C CA . LEU A 1 203 ? 6.154 5.327 8.319 1.00 98.56 203 LEU A CA 1
ATOM 1584 C C . LEU A 1 203 ? 6.886 6.233 9.317 1.00 98.56 203 LEU A C 1
ATOM 1586 O O . LEU A 1 203 ? 6.244 7.086 9.919 1.00 98.56 203 LEU A O 1
ATOM 1590 N N . GLU A 1 204 ? 8.213 6.131 9.438 1.00 98.44 204 GLU A N 1
ATOM 1591 C CA . GLU A 1 204 ? 9.025 7.055 10.251 1.00 98.44 204 GLU A CA 1
ATOM 1592 C C . GLU A 1 204 ? 8.836 8.509 9.811 1.00 98.44 204 GLU A C 1
ATOM 1594 O O . GLU A 1 204 ? 8.526 9.373 10.630 1.00 98.44 204 GLU A O 1
ATOM 1599 N N . ALA A 1 205 ? 8.943 8.779 8.507 1.00 98.00 205 ALA A N 1
ATOM 1600 C CA . ALA A 1 205 ? 8.683 10.107 7.964 1.00 98.00 205 ALA A CA 1
ATOM 1601 C C . ALA A 1 205 ? 7.238 10.559 8.231 1.00 98.00 205 ALA A C 1
ATOM 1603 O O . ALA A 1 205 ? 7.020 11.715 8.581 1.00 98.00 205 ALA A O 1
ATOM 1604 N N . SER A 1 206 ? 6.266 9.648 8.120 1.00 98.31 206 SER A N 1
ATOM 1605 C CA . SER A 1 206 ? 4.842 9.929 8.354 1.00 98.31 206 SER A CA 1
ATOM 1606 C C . SER A 1 206 ? 4.533 10.289 9.809 1.00 98.31 206 SER A C 1
ATOM 1608 O O . SER A 1 206 ? 3.657 11.120 10.036 1.00 98.31 206 SER A O 1
ATOM 1610 N N . VAL A 1 207 ? 5.250 9.713 10.784 1.00 98.56 207 VAL A N 1
ATOM 1611 C CA . VAL A 1 207 ? 5.173 10.139 12.195 1.00 98.56 207 VAL A CA 1
ATOM 1612 C C . VAL A 1 207 ? 5.673 11.576 12.331 1.00 98.56 207 VAL A C 1
ATOM 1614 O O . VAL A 1 207 ? 4.987 12.414 12.908 1.00 98.56 207 VAL A O 1
ATOM 1617 N N . ASN A 1 208 ? 6.836 11.885 11.749 1.00 97.81 208 ASN A N 1
ATOM 1618 C CA . ASN A 1 208 ? 7.471 13.200 11.889 1.00 97.81 208 ASN A CA 1
ATOM 1619 C C . ASN A 1 208 ? 6.620 14.350 11.329 1.00 97.81 208 ASN A C 1
ATOM 1621 O O . ASN A 1 208 ? 6.677 15.459 11.853 1.00 97.81 208 ASN A O 1
ATOM 1625 N N . ILE A 1 209 ? 5.834 14.092 10.280 1.00 96.06 209 ILE A N 1
ATOM 1626 C CA . ILE A 1 209 ? 4.931 15.084 9.671 1.00 96.06 209 ILE A CA 1
ATOM 1627 C C . ILE A 1 209 ? 3.480 14.984 10.174 1.00 96.06 209 ILE A C 1
ATOM 1629 O O . ILE A 1 209 ? 2.612 15.687 9.663 1.00 96.06 209 ILE A O 1
ATOM 1633 N N . GLY A 1 210 ? 3.194 14.107 11.144 1.00 96.62 210 GLY A N 1
ATOM 1634 C CA . GLY A 1 210 ? 1.872 13.976 11.770 1.00 96.62 210 GLY A CA 1
ATOM 1635 C C . GLY A 1 210 ? 0.798 13.269 10.933 1.00 96.62 210 GLY A C 1
ATOM 1636 O O . GLY A 1 210 ? -0.378 13.325 11.285 1.00 96.62 210 GLY A O 1
ATOM 1637 N N . VAL A 1 211 ? 1.169 12.583 9.846 1.00 97.69 211 VAL A N 1
ATOM 1638 C CA . VAL A 1 211 ? 0.235 11.778 9.030 1.00 97.69 211 VAL A CA 1
ATOM 1639 C C . VAL A 1 211 ? -0.246 10.537 9.795 1.00 97.69 211 VAL A C 1
ATOM 1641 O O . VAL A 1 211 ? -1.387 10.105 9.630 1.00 97.69 211 VAL A O 1
ATOM 1644 N N . ILE A 1 212 ? 0.607 9.981 10.660 1.00 98.56 212 ILE A N 1
ATOM 1645 C CA . ILE A 1 212 ? 0.266 8.921 11.619 1.00 98.56 212 ILE A CA 1
ATOM 1646 C C . ILE A 1 212 ? 0.730 9.314 13.022 1.00 98.56 212 ILE A C 1
ATOM 1648 O O . ILE A 1 212 ? 1.683 10.073 13.170 1.00 98.56 212 ILE A O 1
ATOM 1652 N N . SER A 1 213 ? 0.088 8.777 14.059 1.00 98.38 213 SER A N 1
ATOM 1653 C CA . SER A 1 213 ? 0.478 9.040 15.451 1.00 98.38 213 SER A CA 1
ATOM 1654 C C . SER A 1 213 ? 1.678 8.204 15.892 1.00 98.38 213 SER A C 1
ATOM 1656 O O . SER A 1 213 ? 2.539 8.682 16.623 1.00 98.38 213 SER A O 1
ATOM 1658 N N . SER A 1 214 ? 1.728 6.940 15.476 1.00 98.38 214 SER A N 1
ATOM 1659 C CA . SER A 1 214 ? 2.816 6.007 15.780 1.00 98.38 214 SER A CA 1
ATOM 1660 C C . SER A 1 214 ? 2.735 4.790 14.859 1.00 98.38 214 SER A C 1
ATOM 1662 O O . SER A 1 214 ? 1.765 4.624 14.116 1.00 98.38 214 SER A O 1
ATOM 1664 N N . TYR A 1 215 ? 3.740 3.916 14.896 1.00 98.50 215 TYR A N 1
ATOM 1665 C CA . TYR A 1 215 ? 3.649 2.609 14.253 1.00 98.50 215 TYR A CA 1
ATOM 1666 C C . TYR A 1 215 ? 4.401 1.532 15.043 1.00 98.50 215 TYR A C 1
ATOM 1668 O O . TYR A 1 215 ? 5.330 1.823 15.793 1.00 98.50 215 TYR A O 1
ATOM 1676 N N . GLN A 1 216 ? 3.993 0.279 14.858 1.00 98.12 216 GLN A N 1
ATOM 1677 C CA . GLN A 1 216 ? 4.704 -0.920 15.305 1.00 98.12 216 GLN A CA 1
ATOM 1678 C C . GLN A 1 216 ? 5.210 -1.685 14.084 1.00 98.12 216 GLN A C 1
ATOM 1680 O O . GLN A 1 216 ? 4.585 -1.634 13.021 1.00 98.12 216 GLN A O 1
ATOM 1685 N N . CYS A 1 217 ? 6.313 -2.418 14.228 1.00 96.94 217 CYS A N 1
ATOM 1686 C CA . CYS A 1 217 ? 6.800 -3.307 13.181 1.00 96.94 217 CYS A CA 1
ATOM 1687 C C . CYS A 1 217 ? 7.520 -4.528 13.761 1.00 96.94 217 CYS A C 1
ATOM 1689 O O . CYS A 1 217 ? 8.129 -4.426 14.823 1.00 96.94 217 CYS A O 1
ATOM 1691 N N . SER A 1 218 ? 7.422 -5.668 13.077 1.00 95.62 218 SER A N 1
ATOM 1692 C CA . SER A 1 218 ? 8.071 -6.925 13.473 1.00 95.62 218 SER A CA 1
ATOM 1693 C C . SER A 1 218 ? 8.321 -7.828 12.252 1.00 95.62 218 SER A C 1
ATOM 1695 O O . SER A 1 218 ? 7.619 -7.700 11.237 1.00 95.62 218 SER A O 1
ATOM 1697 N N . PRO A 1 219 ? 9.317 -8.736 12.288 1.00 92.75 219 PRO A N 1
ATOM 1698 C CA . PRO A 1 219 ? 9.474 -9.800 11.289 1.00 92.75 219 PRO A CA 1
ATOM 1699 C C . PRO A 1 219 ? 8.297 -10.789 11.218 1.00 92.75 219 PRO A C 1
ATOM 1701 O O . PRO A 1 219 ? 8.058 -11.394 10.164 1.00 92.75 219 PRO A O 1
ATOM 1704 N N . ASP A 1 220 ? 7.552 -10.923 12.316 1.00 90.31 220 ASP A N 1
ATOM 1705 C CA . ASP A 1 220 ? 6.389 -11.797 12.497 1.00 90.31 220 ASP 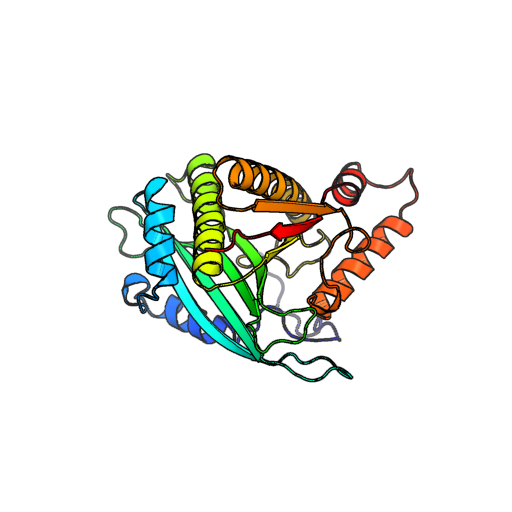A CA 1
ATOM 1706 C C . ASP A 1 220 ? 5.201 -11.051 13.141 1.00 90.31 220 ASP A C 1
ATOM 1708 O O . ASP A 1 220 ? 5.267 -9.855 13.422 1.00 90.31 220 ASP A O 1
ATOM 1712 N N . ILE A 1 221 ? 4.079 -11.751 13.316 1.00 90.06 221 ILE A N 1
ATOM 1713 C CA . ILE A 1 221 ? 2.846 -11.185 13.882 1.00 90.06 221 ILE A CA 1
ATOM 1714 C C . ILE A 1 221 ? 2.838 -11.239 15.419 1.00 90.06 221 ILE A C 1
ATOM 1716 O O . ILE A 1 221 ? 2.104 -10.478 16.044 1.00 90.06 221 ILE A O 1
ATOM 1720 N N . ASP A 1 222 ? 3.655 -12.089 16.041 1.00 85.94 222 ASP A N 1
ATOM 1721 C CA . ASP A 1 222 ? 3.467 -12.524 17.432 1.00 85.94 222 ASP A CA 1
ATOM 1722 C C . ASP A 1 222 ? 3.715 -11.402 18.457 1.00 85.94 222 ASP A C 1
ATOM 1724 O O . ASP A 1 222 ? 3.245 -11.465 19.594 1.00 85.94 222 ASP A O 1
ATOM 1728 N N . HIS A 1 223 ? 4.414 -10.342 18.046 1.00 84.31 223 HIS A N 1
ATOM 1729 C CA . HIS A 1 223 ? 4.866 -9.259 18.922 1.00 84.31 223 HIS A CA 1
ATOM 1730 C C . HIS A 1 223 ? 4.236 -7.891 18.640 1.00 84.31 223 HIS A C 1
ATOM 1732 O O . HIS A 1 223 ? 4.654 -6.889 19.223 1.00 84.31 223 HIS A O 1
ATOM 1738 N N . ILE A 1 224 ? 3.245 -7.814 17.749 1.00 93.19 224 ILE A N 1
ATOM 1739 C CA . ILE A 1 224 ? 2.597 -6.550 17.379 1.00 93.19 224 ILE A CA 1
ATOM 1740 C C . ILE A 1 224 ? 1.080 -6.707 17.293 1.00 93.19 224 ILE A C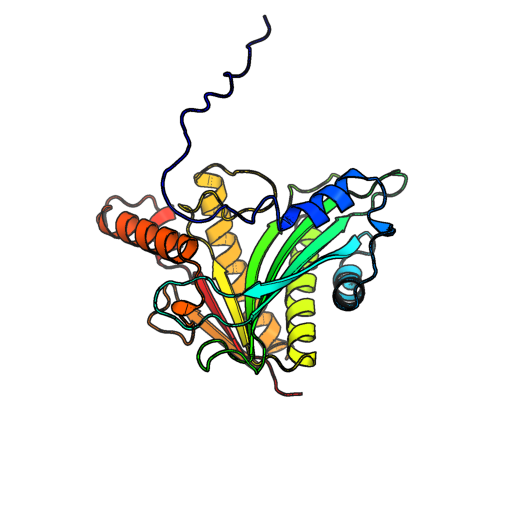 1
ATOM 1742 O O . ILE A 1 224 ? 0.551 -7.804 17.150 1.00 93.19 224 ILE A O 1
ATOM 1746 N N . SER A 1 225 ? 0.354 -5.589 17.310 1.00 92.44 225 SER A N 1
ATOM 1747 C CA . SER A 1 225 ? -1.115 -5.556 17.244 1.00 92.44 225 SER A CA 1
ATOM 1748 C C . SER A 1 225 ? -1.685 -5.873 15.847 1.00 92.44 225 SER A C 1
ATOM 1750 O O . SER A 1 225 ? -2.681 -5.273 15.428 1.00 92.44 225 SER A O 1
ATOM 1752 N N . PHE A 1 226 ? -1.060 -6.786 15.101 1.00 94.75 226 PHE A N 1
ATOM 1753 C CA . PHE A 1 226 ? -1.497 -7.239 13.783 1.00 94.75 226 PHE A CA 1
ATOM 1754 C C . PHE A 1 226 ? -2.403 -8.475 13.950 1.00 94.75 226 PHE A C 1
ATOM 1756 O O . PHE A 1 226 ? -1.963 -9.485 14.487 1.00 94.75 226 PHE A O 1
ATOM 1763 N N . PRO A 1 227 ? -3.677 -8.450 13.526 1.00 91.62 227 PRO A N 1
ATOM 1764 C CA . PRO A 1 227 ? -4.578 -9.572 13.744 1.00 91.62 227 PRO A CA 1
ATOM 1765 C C . PRO A 1 227 ? -4.313 -10.654 12.697 1.00 91.62 227 PRO A C 1
ATOM 1767 O O . PRO A 1 227 ? -4.539 -10.434 11.510 1.00 91.62 227 PRO A O 1
ATOM 1770 N N . SER A 1 228 ? -3.874 -11.842 13.117 1.00 90.00 228 SER A N 1
ATOM 1771 C CA . SER A 1 228 ? -3.622 -12.969 12.203 1.00 90.00 228 SER A CA 1
ATOM 1772 C C . SER A 1 228 ? -4.855 -13.375 11.387 1.00 90.00 228 SER A C 1
ATOM 1774 O O . SER A 1 228 ? -4.715 -13.785 10.239 1.00 90.00 228 SER A O 1
ATOM 1776 N N . SER A 1 229 ? -6.060 -13.183 11.934 1.00 87.75 229 SER A N 1
ATOM 1777 C CA . SER A 1 229 ? -7.345 -13.429 11.264 1.00 87.75 229 SER A CA 1
ATOM 1778 C C . SER A 1 229 ? -7.618 -12.524 10.060 1.00 87.75 229 SER A C 1
ATOM 1780 O O . SER A 1 229 ? -8.580 -12.764 9.335 1.00 87.75 229 SER A O 1
ATOM 1782 N N . ILE A 1 230 ? -6.817 -11.474 9.857 1.00 88.44 230 ILE A N 1
ATOM 1783 C CA . ILE A 1 230 ? -6.942 -10.601 8.688 1.00 88.44 230 ILE A CA 1
ATOM 1784 C C . ILE A 1 230 ? -6.201 -11.147 7.471 1.00 88.44 230 ILE A C 1
ATOM 1786 O O . ILE A 1 230 ? -6.481 -10.725 6.351 1.00 88.44 230 ILE A O 1
ATOM 1790 N N . LEU A 1 231 ? -5.246 -12.058 7.691 1.00 87.31 231 LEU A N 1
ATOM 1791 C CA . LEU A 1 231 ? -4.550 -12.725 6.606 1.00 87.31 231 LEU A CA 1
ATOM 1792 C C . LEU A 1 231 ? -5.525 -13.650 5.891 1.00 87.31 231 LEU A C 1
ATOM 1794 O O . LEU A 1 231 ? -6.235 -14.435 6.524 1.00 87.31 231 LEU A O 1
ATOM 1798 N N . SER A 1 232 ? -5.520 -13.604 4.561 1.00 82.62 232 SER A N 1
ATOM 1799 C CA . SER A 1 232 ? -6.218 -14.626 3.793 1.00 82.62 232 SER A CA 1
ATOM 1800 C C . SER A 1 232 ? -5.578 -15.999 4.036 1.00 82.62 232 SER A C 1
ATOM 1802 O O . SER A 1 232 ? -4.419 -16.104 4.449 1.00 82.62 232 SER A O 1
ATOM 1804 N N . LEU A 1 233 ? -6.306 -17.077 3.722 1.00 82.69 233 LEU A N 1
ATOM 1805 C CA . LEU A 1 233 ? -5.757 -18.438 3.788 1.00 82.69 233 LEU A CA 1
ATOM 1806 C C . LEU A 1 233 ? -4.463 -18.574 2.973 1.00 82.69 233 LEU A C 1
ATOM 1808 O O . LEU A 1 233 ? -3.523 -19.234 3.412 1.00 82.69 233 LEU A O 1
ATOM 1812 N N . ARG A 1 234 ? -4.394 -17.905 1.816 1.00 83.19 234 ARG A N 1
ATOM 1813 C CA . ARG A 1 234 ? -3.199 -17.877 0.971 1.00 83.19 234 ARG A CA 1
ATOM 1814 C C . ARG A 1 234 ? -2.038 -17.177 1.669 1.00 83.19 234 ARG A C 1
ATOM 1816 O O . ARG A 1 234 ? -0.932 -17.708 1.659 1.00 83.19 234 ARG A O 1
ATOM 1823 N N . ASP A 1 235 ? -2.273 -16.014 2.268 1.00 87.12 235 ASP A N 1
ATOM 1824 C CA . ASP A 1 235 ? -1.206 -15.266 2.938 1.00 87.12 235 ASP A CA 1
ATOM 1825 C C . ASP A 1 235 ? -0.685 -16.045 4.137 1.00 87.12 235 ASP A C 1
ATOM 1827 O O . ASP A 1 235 ? 0.521 -16.222 4.276 1.00 87.12 235 ASP A O 1
ATOM 1831 N N . ALA A 1 236 ? -1.588 -16.600 4.948 1.00 88.19 236 ALA A N 1
ATOM 1832 C CA . ALA A 1 236 ? -1.228 -17.464 6.063 1.00 88.19 236 ALA A CA 1
ATOM 1833 C C . ALA A 1 236 ? -0.409 -18.687 5.603 1.00 88.19 236 ALA A C 1
ATOM 1835 O O . ALA A 1 236 ? 0.598 -19.023 6.233 1.00 88.19 236 ALA A O 1
ATOM 1836 N N . ALA A 1 237 ? -0.786 -19.318 4.484 1.00 88.44 237 ALA A N 1
ATOM 1837 C CA . ALA A 1 237 ? -0.041 -20.430 3.895 1.00 88.44 237 ALA A CA 1
ATOM 1838 C C . ALA A 1 237 ? 1.341 -20.003 3.370 1.00 88.44 237 ALA A C 1
ATOM 1840 O O . ALA A 1 237 ? 2.326 -20.713 3.587 1.00 88.44 237 ALA A O 1
ATOM 1841 N N . ALA A 1 238 ? 1.444 -18.835 2.731 1.00 88.69 238 ALA A N 1
ATOM 1842 C CA . ALA A 1 238 ? 2.712 -18.280 2.263 1.00 88.69 238 ALA A CA 1
ATOM 1843 C C . ALA A 1 238 ? 3.661 -17.974 3.433 1.00 88.69 238 ALA A C 1
ATOM 1845 O O . ALA A 1 238 ? 4.844 -18.315 3.369 1.00 88.69 238 ALA A O 1
ATOM 1846 N N . GLU A 1 239 ? 3.143 -17.403 4.525 1.00 91.06 239 GLU A N 1
ATOM 1847 C CA . GLU A 1 239 ? 3.910 -17.170 5.752 1.00 91.06 239 GLU A CA 1
ATOM 1848 C C . GLU A 1 239 ? 4.379 -18.479 6.392 1.00 91.06 239 GLU A C 1
ATOM 1850 O O . GLU A 1 239 ? 5.538 -18.597 6.790 1.00 91.06 239 GLU A O 1
ATOM 1855 N N . LEU A 1 240 ? 3.509 -19.492 6.460 1.00 89.75 240 LEU A N 1
ATOM 1856 C CA . LEU A 1 240 ? 3.868 -20.804 6.993 1.00 89.75 240 LEU A CA 1
ATOM 1857 C C . LEU A 1 240 ? 4.963 -21.478 6.157 1.00 89.75 240 LEU A C 1
ATOM 1859 O O . LEU A 1 240 ? 5.948 -21.959 6.716 1.00 89.75 240 LEU A O 1
ATOM 1863 N N . SER A 1 241 ? 4.818 -21.476 4.830 1.00 88.19 241 SER A N 1
ATOM 1864 C CA . SER A 1 241 ? 5.818 -22.023 3.907 1.00 88.19 241 SER A CA 1
ATOM 1865 C C . SER A 1 241 ? 7.166 -21.316 4.062 1.00 88.19 241 SER A C 1
ATOM 1867 O O . SER A 1 241 ? 8.210 -21.969 4.118 1.00 88.19 241 SER A O 1
ATOM 1869 N N . PHE A 1 242 ? 7.151 -19.990 4.208 1.00 88.69 242 PHE A N 1
ATOM 1870 C CA . PHE A 1 242 ? 8.363 -19.216 4.434 1.00 88.69 242 PHE A CA 1
ATOM 1871 C C . PHE A 1 242 ? 9.033 -19.556 5.773 1.00 88.69 242 PHE A C 1
ATOM 1873 O O . PHE A 1 242 ? 10.237 -19.802 5.798 1.00 88.69 242 PHE A O 1
ATOM 1880 N N . ARG A 1 243 ? 8.273 -19.678 6.873 1.00 86.94 243 ARG A N 1
ATOM 1881 C CA . ARG A 1 243 ? 8.822 -20.134 8.166 1.00 86.94 243 ARG A CA 1
ATOM 1882 C C . ARG A 1 243 ? 9.457 -21.521 8.059 1.00 86.94 243 ARG A C 1
ATOM 1884 O O . ARG A 1 243 ? 10.572 -21.715 8.526 1.00 86.94 243 ARG A O 1
ATOM 1891 N N . GLN A 1 244 ? 8.794 -22.465 7.389 1.00 86.31 244 GLN A N 1
ATOM 1892 C CA . GLN A 1 244 ? 9.331 -23.814 7.179 1.00 86.31 244 GLN A CA 1
ATOM 1893 C C . GLN A 1 244 ? 10.633 -23.811 6.367 1.00 86.31 244 GLN A C 1
ATOM 1895 O O . GLN A 1 244 ? 11.533 -24.596 6.663 1.00 86.31 244 GLN A O 1
ATOM 1900 N N . LEU A 1 245 ? 10.750 -22.937 5.360 1.00 83.50 245 LEU A N 1
ATOM 1901 C CA . LEU A 1 245 ? 11.988 -22.753 4.599 1.00 83.50 245 LEU A CA 1
ATOM 1902 C C . LEU A 1 245 ? 13.132 -22.303 5.518 1.00 83.50 245 LEU A C 1
ATOM 1904 O O . LEU A 1 245 ? 14.224 -22.863 5.448 1.00 83.50 245 LEU A O 1
ATOM 1908 N N . LEU A 1 246 ? 12.861 -21.333 6.397 1.00 81.56 246 LEU A N 1
ATOM 1909 C CA . LEU A 1 246 ? 13.840 -20.822 7.358 1.00 81.56 246 LEU A CA 1
ATOM 1910 C C . LEU A 1 246 ? 14.264 -21.881 8.384 1.00 81.56 246 LEU A C 1
ATOM 1912 O O . LEU A 1 246 ? 15.424 -21.904 8.766 1.00 81.56 246 LEU A O 1
ATOM 1916 N N . THR A 1 247 ? 13.366 -22.775 8.810 1.00 78.19 247 THR A N 1
ATOM 1917 C CA . THR A 1 247 ? 13.711 -23.866 9.743 1.00 78.19 247 THR A CA 1
ATOM 1918 C C . THR A 1 247 ? 14.506 -24.990 9.072 1.00 78.19 247 THR A C 1
ATOM 1920 O O . THR A 1 247 ? 15.364 -25.598 9.705 1.00 78.19 247 THR A O 1
ATOM 1923 N N . LYS A 1 248 ? 14.225 -25.296 7.796 1.00 73.31 248 LYS A N 1
ATOM 1924 C CA . LYS A 1 248 ? 14.907 -26.372 7.051 1.00 73.31 248 LYS A CA 1
ATOM 1925 C C . LYS A 1 248 ? 16.332 -26.010 6.637 1.00 73.31 248 LYS A C 1
ATOM 1927 O O . LYS A 1 248 ? 17.155 -26.905 6.472 1.00 73.31 248 LYS A O 1
ATOM 1932 N N . GLN A 1 249 ? 16.625 -24.727 6.446 1.00 63.44 249 GLN A N 1
ATOM 1933 C CA . GLN A 1 249 ? 17.990 -24.262 6.230 1.00 63.44 249 GLN A CA 1
ATOM 1934 C C . GLN A 1 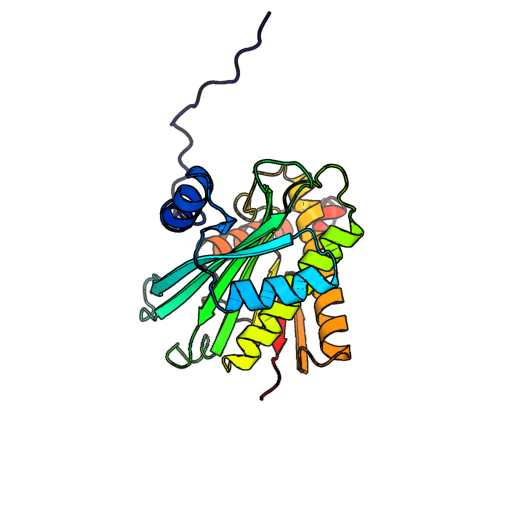249 ? 18.607 -23.923 7.586 1.00 63.44 249 GLN A C 1
ATOM 1936 O O . GLN A 1 249 ? 18.273 -22.908 8.185 1.00 63.44 249 GLN A O 1
ATOM 1941 N N . GLY A 1 250 ? 19.479 -24.800 8.094 1.00 52.38 250 GLY A N 1
ATOM 1942 C CA . GLY A 1 250 ? 20.233 -24.538 9.321 1.00 52.38 250 GLY A CA 1
ATOM 1943 C C . GLY A 1 250 ? 21.037 -23.224 9.251 1.00 52.38 250 GLY A C 1
ATOM 1944 O O . GLY A 1 250 ? 21.220 -22.670 8.161 1.00 52.38 250 GLY A O 1
ATOM 1945 N N . PRO A 1 251 ? 21.548 -22.727 10.393 1.00 52.06 251 PRO A N 1
ATOM 1946 C CA . PRO A 1 251 ? 22.206 -21.418 10.499 1.00 52.06 251 PRO A CA 1
ATOM 1947 C C . PRO A 1 251 ? 23.379 -21.204 9.520 1.00 52.06 251 PRO A C 1
ATOM 1949 O O . PRO A 1 251 ? 23.645 -20.061 9.157 1.00 52.06 251 PRO A O 1
ATOM 1952 N N . ASP A 1 252 ? 24.006 -22.281 9.035 1.00 46.66 252 ASP A N 1
ATOM 1953 C CA . ASP A 1 252 ? 25.184 -22.255 8.153 1.00 46.66 252 ASP A CA 1
ATOM 1954 C C . ASP A 1 252 ? 24.893 -22.363 6.641 1.00 46.66 252 ASP A C 1
ATOM 1956 O O . ASP A 1 252 ? 25.819 -22.283 5.837 1.00 46.66 252 ASP A O 1
ATOM 1960 N N . LEU A 1 253 ? 23.634 -22.540 6.214 1.00 45.41 253 LEU A N 1
ATOM 1961 C CA . LEU A 1 253 ? 23.301 -22.805 4.798 1.00 45.41 253 LEU A CA 1
ATOM 1962 C C . LEU A 1 253 ? 22.391 -21.765 4.140 1.00 45.41 253 LEU A C 1
ATOM 1964 O O . LEU A 1 253 ? 22.132 -21.865 2.941 1.00 45.41 253 LEU A O 1
ATOM 1968 N N . SER A 1 254 ? 21.917 -20.760 4.881 1.00 53.47 254 SER A N 1
ATOM 1969 C CA . SER A 1 254 ? 21.061 -19.729 4.294 1.00 53.47 254 SER A CA 1
ATOM 1970 C C . SER A 1 254 ? 21.912 -18.796 3.417 1.00 53.47 254 SER A C 1
ATOM 1972 O O . SER A 1 254 ? 22.814 -18.141 3.953 1.00 53.47 254 SER A O 1
ATOM 1974 N N . PRO A 1 255 ? 21.630 -18.647 2.106 1.00 63.88 255 PRO A N 1
ATOM 1975 C CA . PRO A 1 255 ? 22.207 -17.570 1.308 1.00 63.88 255 PRO A CA 1
ATOM 1976 C C . PRO A 1 255 ? 22.022 -16.246 2.058 1.00 63.88 255 PRO A C 1
ATOM 1978 O O . PRO A 1 255 ? 20.946 -16.029 2.609 1.00 63.88 255 PRO A O 1
ATOM 1981 N N . MET A 1 256 ? 23.028 -15.361 2.080 1.00 65.88 256 MET A N 1
ATOM 1982 C CA . MET A 1 256 ? 23.024 -14.070 2.810 1.00 65.88 256 MET A CA 1
ATOM 1983 C C . MET A 1 256 ? 21.676 -13.326 2.737 1.00 65.88 256 MET A C 1
ATOM 1985 O O . MET A 1 256 ? 21.204 -12.729 3.702 1.00 65.88 256 MET A O 1
ATOM 1989 N N . HIS A 1 257 ? 21.032 -13.432 1.581 1.00 67.50 257 HIS A N 1
ATOM 1990 C CA . HIS A 1 257 ? 19.670 -13.019 1.305 1.00 67.50 257 HIS A CA 1
ATOM 1991 C C . HIS A 1 257 ? 18.624 -13.596 2.296 1.00 67.50 257 HIS A C 1
ATOM 1993 O O . HIS A 1 257 ? 17.975 -12.825 2.999 1.00 67.50 257 HIS A O 1
ATOM 1999 N N . LEU A 1 258 ? 18.463 -14.914 2.449 1.00 73.44 258 LEU A N 1
ATOM 2000 C CA . LEU A 1 258 ? 17.455 -15.496 3.356 1.00 73.44 258 LEU A CA 1
ATOM 2001 C C . LEU A 1 258 ? 17.594 -15.018 4.814 1.00 73.44 258 LEU A C 1
ATOM 2003 O O . LEU A 1 258 ? 16.588 -14.717 5.456 1.00 73.44 258 LEU A O 1
ATOM 2007 N N . SER A 1 259 ? 18.825 -14.864 5.303 1.00 74.94 259 SER A N 1
ATOM 2008 C CA . SER A 1 259 ? 19.103 -14.290 6.628 1.00 74.94 259 SER A CA 1
ATOM 2009 C C . SER A 1 259 ? 18.702 -12.810 6.734 1.00 74.94 259 SER A C 1
ATOM 2011 O O . SER A 1 259 ? 18.137 -12.377 7.738 1.00 74.94 259 SER A O 1
ATOM 2013 N N . ALA A 1 260 ? 18.942 -12.016 5.688 1.00 80.62 260 ALA A N 1
ATOM 2014 C CA . ALA A 1 260 ? 18.568 -10.603 5.681 1.00 80.62 260 ALA A CA 1
ATOM 2015 C C . ALA A 1 260 ? 17.044 -10.405 5.710 1.00 80.62 260 ALA A C 1
ATOM 2017 O O . ALA A 1 260 ? 16.544 -9.558 6.450 1.00 80.62 260 ALA A O 1
ATOM 2018 N N . ILE A 1 261 ? 16.292 -11.189 4.928 1.00 81.12 261 ILE A N 1
ATOM 2019 C CA . ILE A 1 261 ? 14.828 -11.064 4.883 1.00 81.12 261 ILE A CA 1
ATOM 2020 C C . ILE A 1 261 ? 14.167 -11.618 6.151 1.00 81.12 261 ILE A C 1
ATOM 2022 O O . ILE A 1 261 ? 13.174 -11.050 6.600 1.00 81.12 261 ILE A O 1
ATOM 2026 N N . SER A 1 262 ? 14.714 -12.675 6.766 1.00 81.31 262 SER A N 1
ATOM 2027 C CA . SER A 1 262 ? 14.133 -13.275 7.975 1.00 81.31 262 SER A CA 1
ATOM 2028 C C . SER A 1 262 ? 14.195 -12.338 9.178 1.00 81.31 262 SER A C 1
ATOM 2030 O O . SER A 1 262 ? 13.321 -12.385 10.036 1.00 81.31 262 SER A O 1
ATOM 2032 N N . ARG A 1 263 ? 15.195 -11.452 9.211 1.00 85.06 263 ARG A N 1
ATOM 2033 C CA . ARG A 1 263 ? 15.374 -10.420 10.243 1.00 85.06 263 ARG A CA 1
ATOM 2034 C C . ARG A 1 263 ? 14.711 -9.089 9.893 1.00 85.06 263 ARG A C 1
ATOM 2036 O O . ARG A 1 263 ? 14.686 -8.183 10.721 1.00 85.06 263 ARG A O 1
ATOM 2043 N N . SER A 1 264 ? 14.227 -8.931 8.662 1.00 90.88 264 SER A N 1
ATOM 2044 C CA . SER A 1 264 ? 13.575 -7.694 8.234 1.00 90.88 264 SER A CA 1
ATOM 2045 C C . SER A 1 264 ? 12.171 -7.587 8.824 1.00 90.88 264 SER A C 1
ATOM 2047 O O . SER A 1 264 ? 11.467 -8.587 8.946 1.00 90.88 264 SER A O 1
ATOM 2049 N N . ASN A 1 265 ? 11.740 -6.370 9.155 1.00 94.69 265 ASN A N 1
ATOM 2050 C CA . ASN A 1 265 ? 10.358 -6.131 9.561 1.00 94.69 265 ASN A CA 1
ATOM 2051 C C . ASN A 1 265 ? 9.429 -6.371 8.370 1.00 94.69 265 ASN A C 1
ATOM 2053 O O . ASN A 1 265 ? 9.580 -5.723 7.331 1.00 94.69 265 ASN A O 1
ATOM 2057 N N . ARG A 1 266 ? 8.472 -7.288 8.518 1.00 94.62 266 ARG A N 1
ATOM 2058 C CA . ARG A 1 266 ? 7.533 -7.654 7.449 1.00 94.62 266 ARG A CA 1
ATOM 2059 C C . ARG A 1 266 ? 6.091 -7.325 7.775 1.00 94.62 266 ARG A C 1
ATOM 2061 O O . ARG A 1 266 ? 5.295 -7.202 6.853 1.00 94.62 266 ARG A O 1
ATOM 2068 N N . PHE A 1 267 ? 5.761 -7.135 9.042 1.00 97.06 267 PHE A N 1
ATOM 2069 C CA . PHE A 1 267 ? 4.438 -6.713 9.469 1.00 97.06 267 PHE A CA 1
ATOM 2070 C C . PHE A 1 267 ? 4.538 -5.340 10.111 1.00 97.06 267 PHE A C 1
ATOM 2072 O O . PHE A 1 267 ? 5.437 -5.093 10.914 1.00 97.06 267 PHE A O 1
ATOM 2079 N N . PHE A 1 268 ? 3.623 -4.449 9.741 1.00 98.31 268 PHE A N 1
ATOM 2080 C CA . PHE A 1 268 ? 3.557 -3.095 10.272 1.00 98.31 268 PHE A CA 1
ATOM 2081 C C . PHE A 1 268 ? 2.118 -2.750 10.645 1.00 98.31 268 PHE A C 1
ATOM 2083 O O . PHE A 1 268 ? 1.176 -3.080 9.920 1.00 98.31 268 PHE A O 1
ATOM 2090 N N . VAL A 1 269 ? 1.963 -2.047 11.763 1.00 98.25 269 VAL A N 1
ATOM 2091 C CA . VAL A 1 269 ? 0.688 -1.495 12.230 1.00 98.25 269 VAL A CA 1
ATOM 2092 C C . VAL A 1 269 ? 0.889 -0.004 12.434 1.00 98.25 269 VAL A C 1
ATOM 2094 O O . VAL A 1 269 ? 1.557 0.396 13.383 1.00 98.25 269 VAL A O 1
ATOM 2097 N N . ALA A 1 270 ? 0.340 0.817 11.547 1.00 98.56 270 ALA A N 1
ATOM 2098 C CA . ALA A 1 270 ? 0.352 2.267 11.689 1.00 98.56 270 ALA A CA 1
ATOM 2099 C C . ALA A 1 270 ? -0.913 2.727 12.421 1.00 98.56 270 ALA A C 1
ATOM 2101 O O . ALA A 1 270 ? -2.020 2.349 12.035 1.00 98.56 270 ALA A O 1
ATOM 2102 N N . VAL A 1 271 ? -0.750 3.530 13.471 1.00 98.44 271 VAL A N 1
ATOM 2103 C CA . VAL A 1 271 ? -1.838 4.101 14.272 1.00 98.44 271 VAL A CA 1
ATOM 2104 C C . VAL A 1 271 ? -2.188 5.474 13.720 1.00 98.44 271 VAL A C 1
ATOM 2106 O O . VAL A 1 271 ? -1.323 6.344 13.606 1.00 98.44 271 VAL A O 1
ATOM 2109 N N . LEU A 1 272 ? -3.456 5.665 13.374 1.00 98.25 272 LEU A N 1
ATOM 2110 C CA . LEU A 1 272 ? -3.943 6.892 12.754 1.00 98.25 272 LEU A CA 1
ATOM 2111 C C . LEU A 1 272 ? -4.394 7.896 13.825 1.00 98.25 272 LEU A C 1
ATOM 2113 O O . LEU A 1 272 ? -4.945 7.474 14.848 1.00 98.25 272 LEU A O 1
ATOM 2117 N N . PRO A 1 273 ? -4.179 9.208 13.618 1.00 96.69 273 PRO A N 1
ATOM 2118 C CA . PRO A 1 273 ? -4.656 10.213 14.553 1.00 96.69 273 PRO A CA 1
ATOM 2119 C C . PRO A 1 273 ? -6.185 10.261 14.550 1.00 96.69 273 PRO A C 1
ATOM 2121 O O . PRO A 1 273 ? -6.837 9.975 13.547 1.00 96.69 273 PRO A O 1
ATOM 2124 N N . LYS A 1 274 ? -6.768 10.641 15.687 1.00 89.94 274 LYS A N 1
ATOM 2125 C CA . LYS A 1 274 ? -8.194 10.971 15.753 1.00 89.94 274 LYS A CA 1
ATOM 2126 C C . LYS A 1 274 ? -8.375 12.402 15.250 1.00 89.94 274 LYS A C 1
ATOM 2128 O O . LYS A 1 274 ? -7.659 13.287 15.716 1.00 89.94 274 LYS A O 1
ATOM 2133 N N . LEU A 1 275 ? -9.287 12.589 14.299 1.00 78.75 275 LEU A N 1
ATOM 2134 C CA . LEU A 1 275 ? -9.714 13.904 13.813 1.00 78.75 275 LEU A CA 1
ATOM 2135 C C . LEU A 1 275 ? -10.832 14.479 14.680 1.00 78.75 275 LEU A C 1
ATOM 2137 O O . LEU A 1 275 ? -11.605 13.668 15.244 1.00 78.75 275 LEU A O 1
#

Sequence (275 aa):
KRQRLPSDDPSHRTPHGVPPVSDADLSGAKKALLGRGQRNLFDHPLGVWLTKKAQQITSSVFVKVVADVQKKTQQEGIASHAYRCKAVLVFRCFPGSVADAVSIGMYTHEYGMDAPPQHRGRAVLECIDSTPLFNGESPEERQGTLTAIVQGYIEWITMKGFSSLLLRVPPPTDSNAHLFSPRSIDVRFKASLHLAQWYKRMLEASVNIGVISSYQCSPDIDHISFPSSILSLRDAAAELSFRQLLTKQGPDLSPMHLSAISRSNRFFVAVLPKL

Foldseek 3Di:
DDDDDDDDDVPPDDDDDDDQCDCVNCVQVVVCVPPQCVVVADPDVLQQLLQVLLVVLPVQKGKDFSDWDKDWDDDPPDDIDIKIKTKMWMWGHDVPDSDTHTFKIWIKIAADCRDDPLRYLEMEGQAIAGDPDDPPDDPVSSLSSSLSNVLSVLLVSLVVVRFKYKYFQQDLQPQSRHDPDGDDSVVSLVVSLVVLVSVVVSLVVCCVVQSFVHKDWFLDDPPDSRDPVVDDPSRVVSVVVLVVVVVVQPPPGDDPSNVSSSGGTGIMMTGGDHD

Radius of gyration: 19.34 Å; chains: 1; bounding box: 45×47×56 Å

pLDDT: mean 82.67, std 19.35, range [26.28, 98.75]

Secondary structure (DSSP, 8-state):
--PPPPP--TT----SS--SS-TTTTHHHHHHHHTS-GGGS---HHHHHHHHHHHTT-TTEEEEEEEEEEEE---TTS---EEEEEEEEEEE--TT-SS-EEEEEEEEEEE-TTS-TTTTTEEEEEEEEEPPPPTT--HHHHHHHHHHHHHHHHHHHHHTT--EEEEE---TT-TT--SSS---HHHHHHHHHHHHHHHHHHHHHHHHTTSSSEEEEESSSTTSS--GGGS-HHHHHHHHHHHHHHHHS-TTTS-HHHHHHHTS--EEEEEPPP-